Protein AF-A0A6I7WBB7-F1 (afdb_monomer)

Mean predicted aligned error: 14.43 Å

Nearest PDB structures (foldseek):
  4xzv-assembly2_D  TM=2.531E-01  e=6.113E+00  Homo sapiens
  6h03-assembly1_B  TM=1.313E-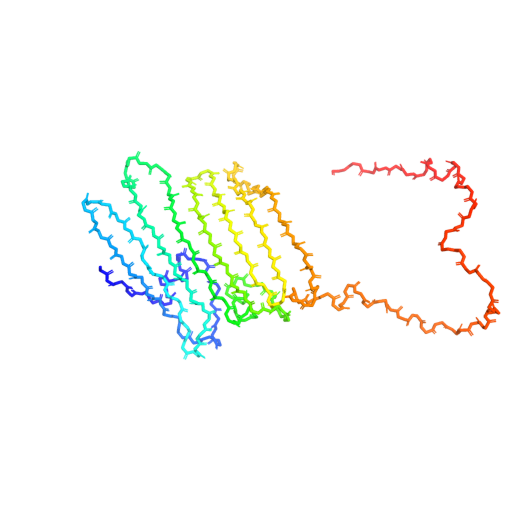01  e=7.986E+00  Homo sapiens

pLDDT: mean 74.35, std 17.33, range [38.25, 97.62]

Solvent-accessible surface area (backbone atoms only — not comparable to full-atom values): 11156 Å² total; per-residue (Å²): 90,80,45,79,39,50,44,71,56,48,29,70,75,67,70,42,53,89,52,82,88,40,47,64,40,39,35,38,37,36,37,47,74,59,97,80,22,48,18,51,54,30,41,40,42,38,34,67,74,64,68,42,36,50,33,39,29,50,30,65,35,55,43,75,90,79,36,73,56,42,50,32,36,39,40,39,37,29,71,36,32,42,66,48,22,49,39,71,80,36,92,28,58,62,30,34,40,38,39,34,40,33,40,41,34,33,39,96,48,35,39,35,40,44,36,42,36,36,27,65,85,21,47,37,43,36,43,38,38,39,33,56,55,92,94,38,82,45,78,49,72,50,80,47,54,96,49,80,52,65,71,28,67,16,73,53,68,67,82,65,53,69,76,76,69,87,61,82,83,74,87,73,77,97,69,89,83,71,96,66,78,89,69,78,79,64,70,75,68,66,76,73,70,72,80,79,87,130

Secondary structure (DSSP, 8-state):
-EEEEEHHHHHHHHTPPP-GGG-SEEEEEEEEEETTEEEEEEEEEEETTS-SEEEEEE--B--TTT-S-EEEEEEEEES-HHHHHHHTT---TTBPPEEEEEEEEEETTEEEEEEEEEETTEEEEEEEEEEEETTEEEEEEEEE-SS--GGGBS-HHHHT-------------SS---SS--SPPPGGGGGG------

Radius of gyration: 24.51 Å; Cα contacts (8 Å, |Δi|>4): 378; chains: 1; bounding box: 43×48×79 Å

Sequence (198 aa):
MKVLFDEKTLVKLFDLHSIPELGALKGSALLSNVDGNFGLKELKLESGNSELIDLKINGAIENIAKTNDISVNVDISIKNPTVFGRLFATDLSGVSPVFASGRVSGNKNKVTFNGNAVLGKTILNNDLAVFFINEKTNISGTINSPNLVLKDFGGISELFTTKSSKDPVLHAKPGKAVIFSDTQLPVQLLHTLKIRET

Foldseek 3Di:
DKDKDWQVRCCVVPVWDDDPVQAIKIWMWDWDADPNWIWTQFIDIATPVGDAKGKGKAATRPPVPPDQKGKIKIWIWGCDVCVVLNRVPHGQPQAATKIWTFMWMDGPFKIWTFTWMDQPPWIWGWTWMWGCDPNDTDIDTDIDTPDDDPSNRPDCVVVPPPVPPPDPPPDDDDDDDDPDDPDDDDPVVVVPDDDDDD

Structure (mmCIF, N/CA/C/O backbone):
data_AF-A0A6I7WBB7-F1
#
_entry.id   AF-A0A6I7WBB7-F1
#
loop_
_atom_site.group_PDB
_atom_site.id
_atom_site.type_symbol
_atom_site.label_atom_id
_atom_site.label_alt_id
_atom_site.label_comp_id
_atom_site.label_asym_id
_atom_site.label_entity_id
_atom_site.label_seq_id
_atom_site.pdbx_PDB_ins_code
_atom_site.Cartn_x
_atom_site.Cartn_y
_atom_site.Cartn_z
_atom_site.occupancy
_atom_site.B_iso_or_equiv
_atom_site.auth_seq_id
_atom_site.auth_comp_id
_atom_site.auth_asym_id
_atom_site.auth_atom_id
_atom_site.pdbx_PDB_model_num
ATOM 1 N N . MET A 1 1 ? 1.309 -7.174 22.718 1.00 84.06 1 MET A N 1
ATOM 2 C CA . MET A 1 1 ? 0.546 -8.396 22.385 1.00 84.06 1 MET A CA 1
ATOM 3 C C . MET A 1 1 ? 0.810 -8.753 20.931 1.00 84.06 1 MET A C 1
ATOM 5 O O . MET A 1 1 ? 0.646 -7.880 20.090 1.00 84.06 1 MET A O 1
ATOM 9 N N . LYS A 1 2 ? 1.249 -9.981 20.630 1.00 85.94 2 LYS A N 1
ATOM 10 C CA . LYS A 1 2 ? 1.381 -10.455 19.243 1.00 85.94 2 LYS A CA 1
ATOM 11 C C . LYS A 1 2 ? 0.104 -11.195 18.853 1.00 85.94 2 LYS A C 1
ATOM 13 O O . LYS A 1 2 ? -0.323 -12.077 19.589 1.00 85.94 2 LYS A O 1
ATOM 18 N N . VAL A 1 3 ? -0.488 -10.823 17.726 1.00 84.88 3 VAL A N 1
ATOM 19 C CA . VAL A 1 3 ? -1.665 -11.469 17.134 1.00 84.88 3 VAL A CA 1
ATOM 20 C C . VAL A 1 3 ? -1.226 -12.139 15.840 1.00 84.88 3 VAL A C 1
ATOM 22 O O . VAL A 1 3 ? -0.446 -11.561 15.085 1.00 84.88 3 VAL A O 1
ATOM 25 N N . LEU A 1 4 ? -1.688 -13.362 15.604 1.00 86.31 4 LEU A N 1
ATOM 26 C CA . LEU A 1 4 ? -1.442 -14.100 14.369 1.00 86.31 4 LEU A CA 1
ATOM 27 C C . LEU A 1 4 ? -2.746 -14.173 13.578 1.00 86.31 4 LEU A C 1
ATOM 29 O O . LEU A 1 4 ? -3.804 -14.397 14.164 1.00 86.31 4 LEU A O 1
ATOM 33 N N . PHE A 1 5 ? -2.655 -13.993 12.266 1.00 83.56 5 PHE A N 1
ATOM 34 C CA . PHE A 1 5 ? -3.786 -14.087 11.351 1.00 83.56 5 PHE A CA 1
ATOM 35 C C . PHE A 1 5 ? -3.559 -15.241 10.385 1.00 83.56 5 PHE A C 1
ATOM 37 O O . PHE A 1 5 ? -2.453 -15.417 9.865 1.00 83.56 5 PHE A O 1
ATOM 44 N N . ASP A 1 6 ? -4.612 -16.008 10.142 1.00 82.69 6 ASP A N 1
ATOM 45 C CA . ASP A 1 6 ? -4.647 -16.988 9.068 1.00 82.69 6 ASP A CA 1
ATOM 46 C C . ASP A 1 6 ? -5.162 -16.358 7.766 1.00 82.69 6 ASP A C 1
ATOM 48 O O . ASP A 1 6 ? -5.664 -15.230 7.736 1.00 82.69 6 ASP A O 1
ATOM 52 N N . GLU A 1 7 ? -5.040 -17.107 6.676 1.00 77.50 7 GLU A N 1
ATOM 53 C CA . GLU A 1 7 ? -5.493 -16.697 5.349 1.00 77.50 7 GLU A CA 1
ATOM 54 C C . GLU A 1 7 ? -6.964 -16.261 5.337 1.00 77.50 7 GLU A C 1
ATOM 56 O O . GLU A 1 7 ? -7.291 -15.222 4.769 1.00 77.50 7 GLU A O 1
ATOM 61 N N . LYS A 1 8 ? -7.853 -16.997 6.016 1.00 80.88 8 LYS A N 1
ATOM 62 C CA . LYS A 1 8 ? -9.291 -16.681 6.055 1.00 80.88 8 LYS A CA 1
ATOM 63 C C . LYS A 1 8 ? -9.558 -15.314 6.678 1.00 80.88 8 LYS A C 1
ATOM 65 O O . LYS A 1 8 ? -10.384 -14.553 6.175 1.00 80.88 8 LYS A O 1
ATOM 70 N N . THR A 1 9 ? -8.862 -15.001 7.767 1.00 80.69 9 THR A N 1
ATOM 71 C CA . THR A 1 9 ? -8.977 -13.709 8.448 1.00 80.69 9 THR A CA 1
ATOM 72 C C . THR A 1 9 ? -8.475 -12.578 7.558 1.00 80.69 9 THR A C 1
ATOM 74 O O . THR A 1 9 ? -9.124 -11.541 7.453 1.00 80.69 9 THR A O 1
ATOM 77 N N . LEU A 1 10 ? -7.351 -12.791 6.874 1.00 74.19 10 LEU A N 1
ATOM 78 C CA . LEU A 1 10 ? -6.752 -11.804 5.976 1.00 74.19 10 LEU A CA 1
ATOM 79 C C . LEU A 1 10 ? -7.621 -11.520 4.749 1.00 74.19 10 LEU A C 1
ATOM 81 O O . LEU A 1 10 ? -7.851 -10.355 4.435 1.00 74.19 10 LEU A O 1
ATOM 85 N N . VAL A 1 11 ? -8.157 -12.564 4.110 1.00 76.62 11 VAL A N 1
ATOM 86 C CA . VAL A 1 11 ? -9.093 -12.441 2.981 1.00 76.62 11 VAL A CA 1
ATOM 87 C C . VAL A 1 11 ? -10.296 -11.591 3.374 1.00 76.62 11 VAL A C 1
ATOM 89 O O . VAL A 1 11 ? -10.665 -10.680 2.647 1.00 76.62 11 VAL A O 1
ATOM 92 N N . LYS A 1 12 ? -10.864 -11.824 4.562 1.00 77.44 12 LYS A N 1
ATOM 93 C CA . LYS A 1 12 ? -12.021 -11.061 5.041 1.00 77.44 12 LYS A CA 1
ATOM 94 C C . LYS A 1 12 ? -11.691 -9.603 5.388 1.00 77.44 12 LYS A C 1
ATOM 96 O O . LYS A 1 12 ? -12.539 -8.739 5.199 1.00 77.44 12 LYS A O 1
ATOM 101 N N . LEU A 1 13 ? -10.512 -9.333 5.950 1.00 70.75 13 LEU A N 1
ATOM 102 C CA . LEU A 1 13 ? -10.129 -7.986 6.396 1.00 70.75 13 LEU A CA 1
ATOM 103 C C . LEU A 1 13 ? -9.709 -7.067 5.249 1.00 70.75 13 LEU A C 1
ATOM 105 O O . LEU A 1 13 ? -9.965 -5.868 5.317 1.00 70.75 13 LEU A O 1
ATOM 109 N N . PHE A 1 14 ? -9.045 -7.619 4.236 1.00 70.56 14 PHE A N 1
ATOM 110 C CA . PHE A 1 14 ? -8.437 -6.845 3.153 1.00 70.56 14 PHE A CA 1
ATOM 111 C C . PHE A 1 14 ? -9.076 -7.101 1.784 1.00 70.56 14 PHE A C 1
ATOM 113 O O . PHE A 1 14 ? -8.554 -6.603 0.792 1.00 70.56 14 PHE A O 1
ATOM 120 N N . ASP A 1 15 ? -10.169 -7.870 1.733 1.00 73.69 15 ASP A N 1
ATOM 121 C CA . ASP A 1 15 ? -10.855 -8.269 0.495 1.00 73.69 15 ASP A CA 1
ATOM 122 C C . ASP A 1 15 ? -9.882 -8.867 -0.541 1.00 73.69 15 ASP A C 1
ATOM 124 O O . ASP A 1 15 ? -9.826 -8.485 -1.710 1.00 73.69 15 ASP A O 1
ATOM 128 N N . LEU A 1 16 ? -9.016 -9.770 -0.065 1.00 71.31 16 LEU A N 1
ATOM 129 C CA . LEU A 1 16 ? -7.962 -10.360 -0.892 1.00 71.31 16 LEU A CA 1
ATOM 130 C C . LEU A 1 16 ? -8.541 -11.425 -1.816 1.00 71.31 16 LEU A C 1
ATOM 132 O O . LEU A 1 16 ? -9.330 -12.275 -1.397 1.00 71.31 16 LEU A O 1
ATOM 136 N N . HIS A 1 17 ? -8.045 -11.462 -3.048 1.00 70.25 17 HIS A N 1
ATOM 137 C CA . HIS A 1 17 ? -8.337 -12.564 -3.952 1.00 70.25 17 HIS A CA 1
ATOM 138 C C . HIS A 1 17 ? -7.577 -13.815 -3.501 1.00 70.25 17 HIS A C 1
ATOM 140 O O . HIS A 1 17 ? -6.404 -13.751 -3.129 1.00 70.25 17 HIS A O 1
ATOM 146 N N . SER A 1 18 ? -8.243 -14.972 -3.537 1.00 66.25 18 SER A N 1
ATOM 147 C CA . SER A 1 18 ? -7.592 -16.245 -3.224 1.00 66.25 18 SER A CA 1
ATOM 148 C C . SER A 1 18 ? -6.630 -16.614 -4.353 1.00 66.25 18 SER A C 1
ATOM 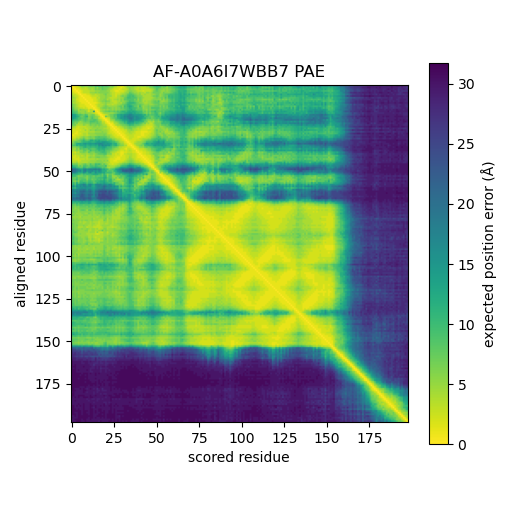150 O O . SER A 1 18 ? -7.028 -16.690 -5.517 1.00 66.25 18 SER A O 1
ATOM 152 N N . ILE A 1 19 ? -5.356 -16.823 -4.016 1.00 65.56 19 ILE A N 1
ATOM 153 C CA . ILE A 1 19 ? -4.306 -17.147 -4.987 1.00 65.56 19 ILE A CA 1
ATOM 154 C C . ILE A 1 19 ? -3.643 -18.455 -4.560 1.00 65.56 19 ILE A C 1
ATOM 156 O O . ILE A 1 19 ? -2.718 -18.435 -3.745 1.00 65.56 19 ILE A O 1
ATOM 160 N N . PRO A 1 20 ? -4.073 -19.594 -5.130 1.00 63.91 20 PRO A N 1
ATOM 161 C CA . PRO A 1 20 ? -3.579 -20.915 -4.741 1.00 63.91 20 PRO A CA 1
ATOM 162 C C . PRO A 1 20 ? -2.050 -21.051 -4.821 1.00 63.91 20 PRO A C 1
ATOM 164 O O . PRO A 1 20 ? -1.431 -21.732 -4.008 1.00 63.91 20 PRO A O 1
ATOM 167 N N . GLU A 1 21 ? -1.426 -20.362 -5.776 1.00 63.22 21 GLU A N 1
ATOM 168 C CA . GLU A 1 21 ? 0.018 -20.412 -6.036 1.00 63.22 21 GLU A CA 1
ATOM 169 C C . GLU A 1 21 ? 0.879 -19.706 -4.978 1.00 63.22 21 GLU A C 1
ATOM 171 O O . GLU A 1 21 ? 2.090 -19.923 -4.935 1.00 63.22 21 GLU A O 1
ATOM 176 N N . LEU A 1 22 ? 0.289 -18.880 -4.107 1.00 64.62 22 LEU A N 1
ATOM 177 C CA . LEU A 1 22 ? 1.014 -18.252 -2.995 1.00 64.62 22 LEU A CA 1
ATOM 178 C C . LEU A 1 22 ? 1.072 -19.159 -1.765 1.00 64.62 22 LEU A C 1
ATOM 180 O O . LEU A 1 22 ? 1.746 -18.831 -0.791 1.00 64.62 22 LEU A O 1
ATOM 184 N N . GLY A 1 23 ? 0.408 -20.313 -1.784 1.00 68.00 23 GLY A N 1
ATOM 185 C CA . GLY A 1 23 ? 0.251 -21.124 -0.584 1.00 68.00 23 GLY A CA 1
ATOM 186 C C . GLY A 1 23 ? -0.445 -20.348 0.543 1.00 68.00 23 GLY A C 1
ATOM 187 O O . GLY A 1 23 ? -0.942 -19.239 0.355 1.00 68.00 23 GLY A O 1
ATOM 188 N N . ALA A 1 24 ? -0.473 -20.932 1.741 1.00 75.31 24 ALA A N 1
ATOM 189 C CA . ALA A 1 24 ? -1.187 -20.333 2.865 1.00 75.31 24 ALA A CA 1
ATOM 190 C C . ALA A 1 24 ? -0.607 -18.957 3.234 1.00 75.31 24 ALA A C 1
ATOM 192 O O . ALA A 1 24 ? 0.583 -18.842 3.550 1.00 75.31 24 ALA A O 1
ATOM 193 N N . LEU A 1 25 ? -1.460 -17.931 3.238 1.00 76.00 25 LEU A N 1
ATOM 194 C CA . LEU A 1 25 ? -1.108 -16.612 3.756 1.00 76.00 25 LEU A CA 1
ATOM 195 C C . LEU A 1 25 ? -1.087 -16.640 5.286 1.00 76.00 25 LEU A C 1
ATOM 197 O O . LEU A 1 25 ? -1.976 -17.195 5.937 1.00 76.00 25 LEU A O 1
ATOM 201 N N . LYS A 1 26 ? -0.067 -16.015 5.865 1.00 78.12 26 LYS A N 1
ATOM 202 C CA . LYS A 1 26 ? 0.088 -15.837 7.305 1.00 78.12 26 LYS A CA 1
ATOM 203 C C . LYS A 1 26 ? 0.341 -14.376 7.598 1.00 78.12 26 LYS A C 1
ATOM 205 O O . LYS A 1 26 ? 1.190 -13.744 6.980 1.00 78.12 26 LYS A O 1
ATOM 210 N N . GLY A 1 27 ? -0.386 -13.852 8.569 1.00 79.06 27 GLY A N 1
ATOM 211 C CA . GLY A 1 27 ? -0.203 -12.498 9.056 1.00 79.06 27 GLY A CA 1
ATOM 212 C C . GLY A 1 27 ? 0.295 -12.500 10.490 1.00 79.06 27 GLY A C 1
ATOM 213 O O . GLY A 1 27 ? -0.026 -13.397 11.274 1.00 79.06 27 GLY A O 1
ATOM 214 N N . SER A 1 28 ? 1.020 -11.461 10.881 1.00 80.19 28 SER A N 1
ATOM 215 C CA . SER A 1 28 ? 1.187 -11.160 12.298 1.00 80.19 28 SER A CA 1
ATOM 216 C C . SER A 1 28 ? 1.120 -9.669 12.560 1.00 80.19 28 SER A C 1
ATOM 218 O O . SER A 1 28 ? 1.688 -8.890 11.804 1.00 80.19 28 SER A O 1
ATOM 220 N N . ALA A 1 29 ? 0.440 -9.285 13.636 1.00 80.50 29 ALA A N 1
ATOM 221 C CA . ALA A 1 29 ? 0.446 -7.925 14.148 1.00 80.50 29 ALA A CA 1
ATOM 222 C C . ALA A 1 29 ? 1.104 -7.875 15.523 1.00 80.50 29 ALA A C 1
ATOM 224 O O . ALA A 1 29 ? 0.795 -8.681 16.405 1.00 80.50 29 ALA A O 1
ATOM 225 N N . LEU A 1 30 ? 1.973 -6.892 15.734 1.00 80.44 30 LEU A N 1
ATOM 226 C CA . LEU A 1 30 ? 2.448 -6.534 17.063 1.00 80.44 30 LEU A CA 1
ATOM 227 C C . LEU A 1 30 ? 1.675 -5.313 17.551 1.00 80.44 30 LEU A C 1
ATOM 229 O O . LEU A 1 30 ? 1.811 -4.226 17.002 1.00 80.44 30 LEU A O 1
ATOM 233 N N . LEU A 1 31 ? 0.881 -5.492 18.602 1.00 78.00 31 LEU A N 1
ATOM 234 C CA . LEU A 1 31 ? 0.092 -4.434 19.223 1.00 78.00 31 LEU A CA 1
ATOM 235 C C . LEU A 1 31 ? 0.739 -3.971 20.533 1.00 78.00 31 LEU A C 1
ATOM 237 O O . LEU A 1 31 ? 1.213 -4.794 21.329 1.00 78.00 31 LEU A O 1
ATOM 241 N N . SER A 1 32 ? 0.708 -2.670 20.798 1.00 75.75 32 SER A N 1
ATOM 242 C CA . SER A 1 32 ? 0.994 -2.079 22.107 1.00 75.75 32 SER A CA 1
ATOM 243 C C . SER A 1 32 ? -0.263 -1.508 22.741 1.00 75.75 32 SER A C 1
ATOM 245 O O . SER A 1 32 ? -1.162 -1.062 22.042 1.00 75.75 32 SER A O 1
ATOM 247 N N . ASN A 1 33 ? -0.300 -1.508 24.069 1.00 72.12 33 ASN A N 1
ATOM 248 C CA . ASN A 1 33 ? -1.253 -0.739 24.852 1.00 72.12 33 ASN A CA 1
ATOM 249 C C . ASN A 1 33 ? -0.434 0.050 25.879 1.00 72.12 33 ASN A C 1
ATOM 251 O O . ASN A 1 33 ? 0.252 -0.569 26.692 1.00 72.12 33 ASN A O 1
ATOM 255 N N . VAL A 1 34 ? -0.436 1.378 25.772 1.00 67.44 34 VAL A N 1
ATOM 256 C CA . VAL A 1 34 ? 0.217 2.283 26.727 1.00 67.44 34 VAL A CA 1
ATOM 257 C C . VAL A 1 34 ? -0.848 3.254 27.218 1.00 67.44 34 VAL A C 1
ATOM 259 O O . VAL A 1 34 ? -1.433 3.978 26.415 1.00 67.44 34 VAL A O 1
ATOM 262 N N . ASP A 1 35 ? -1.143 3.218 28.516 1.00 67.25 35 ASP A N 1
ATOM 263 C CA . ASP A 1 35 ? -2.126 4.089 29.178 1.00 67.25 35 ASP A CA 1
ATOM 264 C C . ASP A 1 35 ? -3.530 4.078 28.537 1.00 67.25 35 ASP A C 1
ATOM 266 O O . ASP A 1 35 ? -4.231 5.086 28.501 1.00 67.25 35 ASP A O 1
ATOM 270 N N . GLY A 1 36 ? -3.952 2.923 28.005 1.00 64.25 36 GLY A N 1
ATOM 271 C CA . GLY A 1 36 ? -5.245 2.761 27.329 1.00 64.25 36 GLY A CA 1
ATOM 272 C C . GLY A 1 36 ? -5.241 3.143 25.845 1.00 64.25 36 GLY A C 1
ATOM 273 O O . GLY A 1 36 ? -6.274 3.021 25.188 1.00 64.25 36 GLY A O 1
ATOM 274 N N . ASN A 1 37 ? -4.095 3.558 25.295 1.00 59.28 37 ASN A N 1
ATOM 275 C CA . ASN A 1 37 ? -3.923 3.831 23.871 1.00 59.28 37 ASN A CA 1
ATOM 276 C C . ASN A 1 37 ? -3.383 2.592 23.156 1.00 59.28 37 ASN A C 1
ATOM 278 O O . ASN A 1 37 ? -2.287 2.105 23.454 1.00 59.28 37 ASN A O 1
ATOM 282 N N . PHE A 1 38 ? -4.152 2.087 22.192 1.00 65.50 38 PHE A N 1
ATOM 283 C CA . PHE A 1 38 ? -3.742 0.959 21.366 1.00 65.50 38 PHE A CA 1
ATOM 284 C C . PHE A 1 38 ? -2.835 1.452 20.234 1.00 65.50 38 PHE A C 1
ATOM 286 O O . PHE A 1 38 ? -3.144 2.408 19.539 1.00 65.50 38 PHE A O 1
ATOM 293 N N . GLY A 1 39 ? -1.700 0.799 20.028 1.00 66.19 39 GLY A N 1
ATOM 294 C CA . GLY A 1 39 ? -0.802 1.064 18.906 1.00 66.19 39 GLY A CA 1
ATOM 295 C C . GLY A 1 39 ? -0.598 -0.199 18.088 1.00 66.19 39 GLY A C 1
ATOM 296 O O . GLY A 1 39 ? -0.484 -1.286 18.654 1.00 66.19 39 GLY A O 1
ATOM 297 N N . LEU A 1 40 ? -0.525 -0.060 16.768 1.00 72.25 40 LEU A N 1
ATOM 298 C CA . LEU A 1 40 ? 0.036 -1.083 15.891 1.00 72.25 40 LEU A CA 1
ATOM 299 C C . LEU A 1 40 ? 1.520 -0.745 15.708 1.00 72.25 40 LEU A C 1
ATOM 301 O O . LEU A 1 40 ? 1.840 0.398 15.387 1.00 72.25 40 LEU A O 1
ATOM 305 N N . LYS A 1 41 ? 2.398 -1.711 15.999 1.00 71.81 41 LYS A N 1
ATOM 306 C CA . LYS A 1 41 ? 3.867 -1.605 15.908 1.00 71.81 41 LYS A CA 1
ATOM 307 C C . LYS A 1 41 ? 4.451 -2.321 14.690 1.00 71.81 41 LYS A C 1
ATOM 309 O O . LYS A 1 41 ? 5.516 -1.965 14.205 1.00 71.81 41 LYS A O 1
ATOM 314 N N . GLU A 1 42 ? 3.791 -3.373 14.225 1.00 74.19 42 GLU A N 1
ATOM 315 C CA . GLU A 1 42 ? 4.237 -4.142 13.064 1.00 74.19 42 GLU A CA 1
ATOM 316 C C . GLU A 1 42 ? 3.049 -4.901 12.483 1.00 74.19 42 GLU A C 1
ATOM 318 O O . GLU A 1 42 ? 2.234 -5.405 13.259 1.00 74.19 42 GLU A O 1
ATOM 323 N N . LEU A 1 43 ? 2.959 -4.996 11.155 1.00 75.12 43 LEU A N 1
ATOM 324 C CA . LEU A 1 43 ? 2.023 -5.861 10.443 1.00 75.12 43 LEU A CA 1
ATOM 325 C C . LEU A 1 43 ? 2.769 -6.619 9.340 1.00 75.12 43 LEU A C 1
ATOM 327 O O . LEU A 1 43 ? 3.004 -6.108 8.253 1.00 75.12 43 LEU A O 1
ATOM 331 N N . LYS A 1 44 ? 3.123 -7.871 9.591 1.00 73.25 44 LYS A N 1
ATOM 332 C CA . LYS A 1 44 ? 3.801 -8.704 8.596 1.00 73.25 44 LYS A CA 1
ATOM 333 C C . LYS A 1 44 ? 2.794 -9.555 7.831 1.00 73.25 44 LYS A C 1
ATOM 335 O O . LYS A 1 44 ? 1.931 -10.152 8.476 1.00 73.25 44 LYS A O 1
ATOM 340 N N . LEU A 1 45 ? 2.932 -9.650 6.505 1.00 73.75 45 LEU A N 1
ATOM 341 C CA . LEU A 1 45 ? 2.186 -10.592 5.668 1.00 73.75 45 LEU A CA 1
ATOM 342 C C . LEU A 1 45 ? 3.158 -11.486 4.890 1.00 73.75 45 LEU A C 1
ATOM 344 O O . LEU A 1 45 ? 3.936 -11.030 4.055 1.00 73.75 45 LEU A O 1
ATOM 348 N N . GLU A 1 46 ? 3.076 -12.783 5.141 1.00 72.50 46 GLU A N 1
ATOM 349 C CA . GLU A 1 46 ? 3.926 -13.798 4.537 1.00 72.50 46 GLU A CA 1
ATOM 350 C C . GLU A 1 46 ? 3.075 -14.793 3.750 1.00 72.50 46 GLU A C 1
ATOM 352 O O . GLU A 1 46 ? 1.960 -15.135 4.138 1.00 72.50 46 GLU A O 1
ATOM 357 N N . SER A 1 47 ? 3.622 -15.289 2.648 1.00 71.38 47 SER A N 1
ATOM 358 C CA . SER A 1 47 ? 3.077 -16.428 1.910 1.00 71.38 47 SER A CA 1
ATOM 359 C C . SER A 1 47 ? 3.884 -17.679 2.238 1.00 71.38 47 SER A C 1
ATOM 361 O O . SER A 1 47 ? 5.077 -17.593 2.541 1.00 71.38 47 SER A O 1
ATOM 363 N N . GLY A 1 48 ? 3.249 -18.849 2.131 1.00 60.25 48 GLY A N 1
ATOM 364 C CA . GLY A 1 48 ? 3.910 -20.149 2.272 1.00 60.25 48 GLY A CA 1
ATOM 365 C C . GLY A 1 48 ? 5.073 -20.376 1.294 1.00 60.25 48 GLY A C 1
ATOM 366 O O . GLY A 1 48 ? 5.939 -21.194 1.585 1.00 60.25 48 GLY A O 1
ATOM 367 N N . ASN A 1 49 ? 5.130 -19.606 0.202 1.00 65.12 49 ASN A N 1
ATOM 368 C CA . ASN A 1 49 ? 6.191 -19.630 -0.810 1.00 65.12 49 ASN A CA 1
ATOM 369 C C . ASN A 1 49 ? 7.203 -18.465 -0.679 1.00 65.12 49 ASN A C 1
ATOM 371 O O . ASN A 1 49 ? 8.062 -18.309 -1.539 1.00 65.12 49 ASN A O 1
ATOM 375 N N . SER A 1 50 ? 7.143 -17.744 0.450 1.00 56.28 50 SER A N 1
ATOM 376 C CA . SER A 1 50 ? 8.047 -16.698 0.955 1.00 56.28 50 SER A CA 1
ATOM 377 C C . SER A 1 50 ? 7.950 -15.279 0.346 1.00 56.28 50 SER A C 1
ATOM 379 O O . SER A 1 50 ? 7.878 -15.061 -0.858 1.00 56.28 50 SER A O 1
ATOM 381 N N . GLU A 1 51 ? 7.953 -14.305 1.270 1.00 61.84 51 GLU A N 1
ATOM 382 C CA . GLU A 1 51 ? 8.354 -12.889 1.134 1.00 61.84 51 GLU A CA 1
ATOM 383 C C . GLU A 1 51 ? 7.560 -11.945 0.212 1.00 61.84 51 GLU A C 1
ATOM 385 O O . GLU A 1 51 ? 8.108 -11.322 -0.698 1.00 61.84 51 GLU A O 1
ATOM 390 N N . LEU A 1 52 ? 6.272 -11.740 0.510 1.00 67.06 52 LEU A N 1
ATOM 391 C CA . LEU A 1 52 ? 5.432 -10.829 -0.279 1.00 67.06 52 LEU A CA 1
ATOM 392 C C . LEU A 1 52 ? 5.536 -9.370 0.166 1.00 67.06 52 LEU A C 1
ATOM 394 O O . LEU A 1 52 ? 5.750 -8.487 -0.667 1.00 67.06 52 LEU A O 1
ATOM 398 N N . ILE A 1 53 ? 5.333 -9.111 1.464 1.00 70.38 53 ILE A N 1
ATOM 399 C CA . ILE A 1 53 ? 5.174 -7.753 1.989 1.00 70.38 53 ILE A CA 1
ATOM 400 C C . ILE A 1 53 ? 5.680 -7.676 3.429 1.00 70.38 53 ILE A C 1
ATOM 402 O O . ILE A 1 53 ? 5.149 -8.325 4.333 1.00 70.38 53 ILE A O 1
ATOM 406 N N . ASP A 1 54 ? 6.640 -6.788 3.658 1.00 66.81 54 ASP A N 1
ATOM 407 C CA . ASP A 1 54 ? 6.991 -6.341 5.000 1.00 66.81 54 ASP A CA 1
ATOM 408 C C . ASP A 1 54 ? 6.372 -4.953 5.215 1.00 66.81 54 ASP A C 1
ATOM 410 O O . ASP A 1 54 ? 6.776 -3.979 4.579 1.00 66.81 54 ASP A O 1
ATOM 414 N N . LEU A 1 55 ? 5.370 -4.861 6.094 1.00 66.38 55 LEU A N 1
ATOM 415 C CA . LEU A 1 55 ? 4.713 -3.607 6.461 1.00 66.38 55 LEU A CA 1
ATOM 416 C C . LEU A 1 55 ? 4.975 -3.311 7.944 1.00 66.38 55 LEU A C 1
ATOM 418 O O . LEU A 1 55 ? 4.43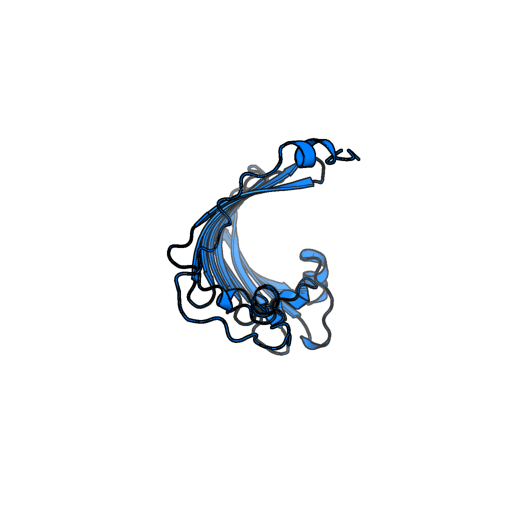9 -3.928 8.863 1.00 66.38 55 LEU A O 1
ATOM 422 N N . LYS A 1 56 ? 5.831 -2.332 8.207 1.00 64.31 56 LYS A N 1
ATOM 423 C CA . LYS A 1 56 ? 6.039 -1.814 9.557 1.00 64.31 56 LYS A CA 1
ATOM 424 C C . LYS A 1 56 ? 5.161 -0.592 9.736 1.00 64.31 56 LYS A C 1
ATOM 426 O O . LYS A 1 56 ? 5.199 0.343 8.949 1.00 64.31 56 LYS A 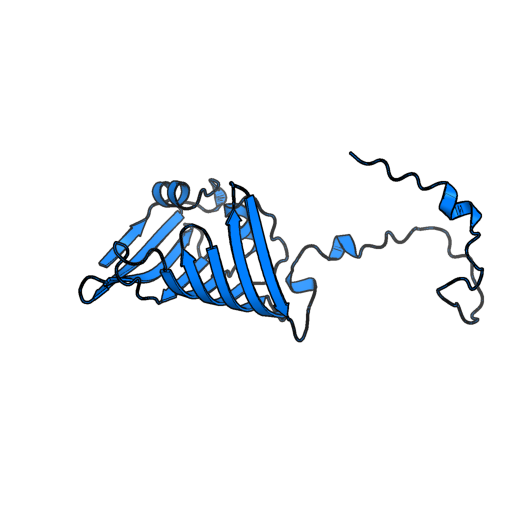O 1
ATOM 431 N N . ILE A 1 57 ? 4.339 -0.612 10.773 1.00 65.44 57 ILE A N 1
ATOM 432 C CA . ILE A 1 57 ? 3.475 0.509 11.128 1.00 65.44 57 ILE A CA 1
ATOM 433 C C . ILE A 1 57 ? 3.880 0.892 12.529 1.00 65.44 57 ILE A C 1
ATOM 435 O O . ILE A 1 57 ? 3.741 0.082 13.428 1.00 65.44 57 ILE A O 1
ATOM 439 N N . ASN A 1 58 ? 4.384 2.100 12.712 1.00 62.34 58 ASN A N 1
ATOM 440 C CA . ASN A 1 58 ? 4.739 2.636 14.012 1.00 62.34 58 ASN A CA 1
ATOM 441 C C . ASN A 1 58 ? 3.804 3.801 14.316 1.00 62.34 58 ASN A C 1
ATOM 443 O O . ASN A 1 58 ? 3.944 4.891 13.759 1.00 62.34 58 ASN A O 1
ATOM 447 N N . GLY A 1 59 ? 2.848 3.599 15.216 1.00 58.94 59 GLY A N 1
ATOM 448 C CA . GLY A 1 59 ? 1.965 4.685 15.619 1.00 58.94 59 GLY A CA 1
ATOM 449 C C . GLY A 1 59 ? 1.216 4.414 16.911 1.00 58.94 59 GLY A C 1
ATOM 450 O O . GLY A 1 59 ? 0.941 3.269 17.271 1.00 58.94 59 GLY A O 1
ATOM 451 N N . ALA A 1 60 ? 0.891 5.498 17.607 1.00 55.06 60 ALA A N 1
ATOM 452 C CA . ALA A 1 60 ? -0.064 5.488 18.699 1.00 55.06 60 ALA A CA 1
ATOM 453 C C . ALA A 1 60 ? -1.434 5.841 18.114 1.00 55.06 60 ALA A C 1
ATOM 455 O O . ALA A 1 60 ? -1.593 6.906 17.519 1.00 55.06 60 ALA A O 1
ATOM 456 N N . ILE A 1 61 ? -2.409 4.943 18.252 1.00 60.53 61 ILE A N 1
ATOM 457 C CA . ILE A 1 61 ? -3.807 5.290 18.017 1.00 60.53 61 ILE A CA 1
ATOM 458 C C . ILE A 1 61 ? -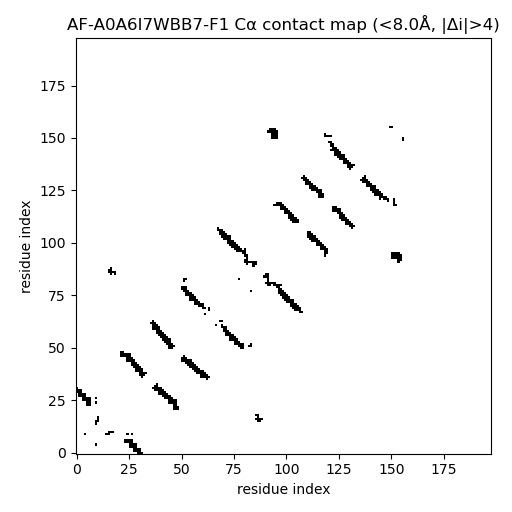4.333 5.748 19.370 1.00 60.53 61 ILE A C 1
ATOM 460 O O . ILE A 1 61 ? -4.670 4.944 20.243 1.00 60.53 61 ILE A O 1
ATOM 464 N N . GLU A 1 62 ? -4.306 7.058 19.582 1.00 51.34 62 GLU A N 1
ATOM 465 C CA . GLU A 1 62 ? -4.865 7.625 20.796 1.00 51.34 62 GLU A CA 1
ATOM 466 C C . GLU A 1 62 ? -6.379 7.450 20.760 1.00 51.34 62 GLU A C 1
ATOM 468 O O . GLU A 1 62 ? -7.027 7.779 19.774 1.00 51.34 62 GLU A O 1
ATOM 473 N N . ASN A 1 63 ? -6.928 6.876 21.830 1.00 52.31 63 ASN A N 1
ATOM 474 C CA . ASN A 1 63 ? -8.345 6.962 22.164 1.00 52.31 63 ASN A CA 1
ATOM 475 C C . ASN A 1 63 ? -9.321 6.764 20.976 1.00 52.31 63 ASN A C 1
ATOM 477 O O . ASN A 1 63 ? -10.112 7.653 20.672 1.00 52.31 63 ASN A O 1
ATOM 481 N N . ILE A 1 64 ? -9.325 5.575 20.350 1.00 54.31 64 ILE A N 1
ATOM 482 C CA . ILE A 1 64 ? -10.239 5.187 19.240 1.00 54.31 64 ILE A CA 1
ATOM 483 C C . ILE A 1 64 ? -11.714 5.553 19.529 1.00 54.31 64 ILE A C 1
ATOM 485 O O . ILE A 1 64 ? -12.489 5.814 18.616 1.00 54.31 64 ILE A O 1
ATOM 489 N N . ALA A 1 65 ? -12.110 5.593 20.807 1.00 50.56 65 ALA A N 1
ATOM 490 C CA . ALA A 1 65 ? -13.454 5.965 21.247 1.00 50.56 65 ALA A CA 1
ATOM 491 C C . ALA A 1 65 ? -13.718 7.487 21.354 1.00 50.56 65 ALA A C 1
ATOM 493 O O . ALA A 1 65 ? -14.877 7.883 21.448 1.00 50.56 65 ALA A O 1
ATOM 494 N N . LYS A 1 66 ? -12.684 8.342 21.383 1.00 51.81 66 LYS A N 1
ATOM 495 C CA . LYS A 1 66 ? -12.800 9.810 21.529 1.00 51.81 66 LYS A CA 1
ATOM 496 C C . LYS A 1 66 ? -12.338 10.589 20.302 1.00 51.81 66 LYS A C 1
ATOM 498 O O . LYS A 1 66 ? -12.849 11.680 20.066 1.00 51.81 66 LYS A O 1
ATOM 503 N N . THR A 1 67 ? -11.396 10.057 19.531 1.00 55.16 67 THR A N 1
ATOM 504 C CA . THR A 1 67 ? -10.906 10.678 18.300 1.00 55.16 67 THR A CA 1
ATOM 505 C C . THR A 1 67 ? -11.203 9.749 17.133 1.00 55.16 67 THR A C 1
ATOM 507 O O . THR A 1 67 ? -10.690 8.637 17.067 1.00 55.16 67 THR A O 1
ATOM 510 N N . ASN A 1 68 ? -12.020 10.213 16.184 1.00 64.69 68 ASN A N 1
ATOM 511 C CA . ASN A 1 68 ? -12.237 9.501 14.918 1.00 64.69 68 ASN A CA 1
ATOM 512 C C . ASN A 1 68 ? -11.009 9.570 13.993 1.00 64.69 68 ASN A C 1
ATOM 514 O O . ASN A 1 68 ? -11.060 9.029 12.891 1.00 64.69 68 ASN A O 1
ATOM 518 N N . ASP A 1 69 ? -9.945 10.248 14.424 1.00 73.50 69 ASP A N 1
ATOM 519 C CA . ASP A 1 69 ? -8.730 10.474 13.663 1.00 73.50 69 ASP A CA 1
ATOM 520 C C . ASP A 1 69 ? -7.632 9.501 14.118 1.00 73.50 69 ASP A C 1
ATOM 522 O O . ASP A 1 69 ? -7.335 9.359 15.303 1.00 73.50 69 ASP A O 1
ATOM 526 N N . ILE A 1 70 ? -7.016 8.837 13.150 1.00 78.25 70 ILE A N 1
ATOM 527 C CA . ILE A 1 70 ? -5.876 7.936 13.288 1.00 78.25 70 ILE A CA 1
ATOM 528 C C . ILE A 1 70 ? -4.673 8.641 12.674 1.00 78.25 70 ILE A C 1
ATOM 530 O O . ILE A 1 70 ? -4.799 9.302 11.646 1.00 78.25 70 ILE A O 1
ATOM 534 N N . SER A 1 71 ? -3.496 8.489 13.276 1.00 82.25 71 SER A N 1
ATOM 535 C CA . SER A 1 71 ? -2.243 8.971 12.702 1.00 82.25 71 SER A CA 1
ATOM 536 C C . SER A 1 71 ? -1.111 7.999 13.009 1.00 82.25 71 SER A C 1
ATOM 538 O O . SER A 1 71 ? -0.771 7.782 14.168 1.00 82.25 71 SER A O 1
ATOM 540 N N . VAL A 1 72 ? -0.474 7.462 11.975 1.00 82.31 72 VAL A N 1
ATOM 541 C CA . VAL A 1 72 ? 0.576 6.446 12.086 1.00 82.31 72 VAL A CA 1
ATOM 542 C C . VAL A 1 72 ? 1.726 6.747 11.131 1.00 82.31 72 VAL A C 1
ATOM 544 O O . VAL A 1 72 ? 1.512 7.243 10.027 1.00 82.31 72 VAL A O 1
ATOM 547 N N . ASN A 1 73 ? 2.953 6.433 11.540 1.00 85.00 73 ASN A N 1
ATOM 548 C CA . ASN A 1 73 ? 4.069 6.346 10.606 1.00 85.00 73 ASN A CA 1
ATOM 549 C C . ASN A 1 73 ? 4.080 4.942 10.003 1.00 85.00 73 ASN A C 1
ATOM 551 O O . ASN A 1 73 ? 3.852 3.957 10.707 1.00 85.00 73 ASN A O 1
ATOM 555 N N . VAL A 1 74 ? 4.327 4.850 8.707 1.00 85.88 74 VAL A N 1
ATOM 556 C CA . VAL A 1 74 ? 4.359 3.590 7.970 1.00 85.88 74 VAL A CA 1
ATOM 557 C C . VAL A 1 74 ? 5.675 3.473 7.224 1.00 85.88 74 VAL A C 1
ATOM 559 O O . VAL A 1 74 ? 6.158 4.455 6.668 1.00 85.88 74 VAL A O 1
ATOM 562 N N . ASP A 1 75 ? 6.209 2.261 7.195 1.00 87.62 75 ASP A N 1
ATOM 563 C CA . ASP A 1 75 ? 7.304 1.818 6.348 1.00 87.62 75 ASP A CA 1
ATOM 564 C C . ASP A 1 75 ? 6.820 0.561 5.617 1.00 87.62 75 ASP A C 1
ATOM 566 O O . ASP A 1 75 ? 6.528 -0.471 6.225 1.00 87.62 75 ASP A O 1
ATOM 570 N N . ILE A 1 76 ? 6.692 0.656 4.301 1.00 87.75 76 ILE A N 1
ATOM 571 C CA . ILE A 1 76 ? 6.161 -0.383 3.423 1.00 87.75 76 ILE A CA 1
ATOM 572 C C . ILE A 1 76 ? 7.296 -0.869 2.532 1.00 87.75 76 ILE A C 1
ATOM 574 O O . ILE A 1 76 ? 7.964 -0.063 1.888 1.00 87.75 76 ILE A O 1
ATOM 578 N N . SER A 1 77 ? 7.495 -2.182 2.465 1.00 88.00 77 SER A N 1
ATOM 579 C CA . SER A 1 77 ? 8.457 -2.824 1.574 1.00 88.00 77 SER A CA 1
ATOM 580 C C . SER A 1 77 ? 7.776 -3.940 0.789 1.00 88.00 77 SER A C 1
ATOM 582 O O . SER A 1 77 ? 7.379 -4.963 1.351 1.00 88.00 77 SER A O 1
ATOM 584 N N . ILE A 1 78 ? 7.691 -3.758 -0.526 1.00 87.94 78 ILE A N 1
ATOM 585 C CA . ILE A 1 78 ? 7.169 -4.734 -1.481 1.00 87.94 78 ILE A CA 1
ATOM 586 C C . ILE A 1 78 ? 8.337 -5.203 -2.345 1.00 87.94 78 ILE A C 1
ATOM 588 O O . ILE A 1 78 ? 8.751 -4.530 -3.292 1.00 87.94 78 ILE A O 1
ATOM 592 N N . LYS A 1 79 ? 8.880 -6.377 -2.011 1.00 86.56 79 LYS A N 1
ATOM 593 C CA . LYS A 1 79 ? 10.038 -6.953 -2.714 1.00 86.56 79 LYS A CA 1
ATOM 594 C C . LYS A 1 79 ? 9.665 -7.513 -4.084 1.00 86.56 79 LYS A C 1
ATOM 596 O O . LYS A 1 79 ? 10.483 -7.475 -4.998 1.00 86.56 79 LYS A O 1
ATOM 601 N N . ASN A 1 80 ? 8.438 -8.019 -4.225 1.00 85.75 80 ASN A N 1
ATOM 602 C CA . ASN A 1 80 ? 7.933 -8.606 -5.461 1.00 85.75 80 ASN A CA 1
ATOM 603 C C . ASN A 1 80 ? 6.575 -7.988 -5.851 1.00 85.75 80 ASN A C 1
ATOM 605 O O . ASN A 1 80 ? 5.524 -8.525 -5.486 1.00 85.75 80 ASN A O 1
ATOM 609 N N . PRO A 1 81 ? 6.581 -6.858 -6.585 1.00 88.56 81 PRO A N 1
ATOM 610 C CA . PRO A 1 81 ? 5.361 -6.181 -7.017 1.00 88.56 81 PRO A CA 1
ATOM 611 C C . PRO A 1 81 ? 4.444 -7.058 -7.865 1.00 88.56 81 PRO A C 1
ATOM 613 O O . PRO A 1 81 ? 3.236 -7.012 -7.679 1.00 88.56 81 PRO A O 1
ATOM 616 N N . THR A 1 82 ? 4.991 -7.901 -8.745 1.00 87.00 82 THR A N 1
ATOM 617 C CA . THR A 1 82 ? 4.191 -8.797 -9.592 1.00 87.00 82 THR A CA 1
ATOM 618 C C . THR A 1 82 ? 3.340 -9.739 -8.752 1.00 87.00 82 THR A C 1
ATOM 620 O O . THR A 1 82 ? 2.148 -9.896 -9.003 1.00 87.00 82 THR A O 1
ATOM 623 N N . VAL A 1 83 ? 3.922 -10.331 -7.710 1.00 81.62 83 VAL A N 1
ATOM 624 C CA . VAL A 1 83 ? 3.166 -11.196 -6.805 1.00 81.62 83 VAL A CA 1
ATOM 625 C C . VAL A 1 83 ? 2.190 -10.397 -5.942 1.00 81.62 83 VAL A C 1
ATOM 627 O O . VAL A 1 83 ? 1.046 -10.816 -5.773 1.00 81.62 83 VAL A O 1
ATOM 630 N N . PHE A 1 84 ? 2.612 -9.237 -5.435 1.00 83.44 84 PHE A N 1
ATOM 631 C CA . PHE A 1 84 ? 1.741 -8.338 -4.681 1.00 83.44 84 PHE A CA 1
ATOM 632 C C . PHE A 1 84 ? 0.494 -7.938 -5.480 1.00 83.44 84 PHE A C 1
ATOM 634 O O . PHE A 1 84 ? -0.615 -8.017 -4.961 1.00 83.44 84 PHE A O 1
ATOM 641 N N . GLY A 1 85 ? 0.658 -7.576 -6.755 1.00 83.25 85 GLY A N 1
ATOM 642 C CA . GLY A 1 85 ? -0.436 -7.158 -7.629 1.00 83.25 85 GLY A CA 1
ATOM 643 C C . GLY A 1 85 ? -1.518 -8.226 -7.771 1.00 83.25 85 GLY A C 1
ATOM 644 O O . GLY A 1 85 ? -2.707 -7.909 -7.745 1.00 83.25 85 GLY A O 1
ATOM 645 N N . ARG A 1 86 ? -1.131 -9.507 -7.793 1.00 82.19 86 ARG A N 1
ATOM 646 C CA . ARG A 1 86 ? -2.086 -10.619 -7.867 1.00 82.19 86 ARG A CA 1
ATOM 647 C C . ARG A 1 86 ? -3.071 -10.630 -6.694 1.00 82.19 86 ARG A C 1
ATOM 649 O O . ARG A 1 86 ? -4.224 -10.985 -6.927 1.00 82.19 86 ARG A O 1
ATOM 656 N N . LEU A 1 87 ? -2.665 -10.214 -5.481 1.00 78.62 87 LEU A N 1
ATOM 657 C CA . LEU A 1 87 ? -3.542 -10.143 -4.285 1.00 78.62 87 LEU A CA 1
ATOM 658 C C . LEU A 1 87 ? -4.779 -9.269 -4.525 1.00 78.62 87 LEU A C 1
ATOM 660 O O . LEU A 1 87 ? -5.846 -9.520 -3.962 1.00 78.62 87 LEU A O 1
ATOM 664 N N . PHE A 1 88 ? -4.630 -8.286 -5.410 1.00 81.56 88 PHE A N 1
ATOM 665 C CA . PHE A 1 88 ? -5.638 -7.297 -5.772 1.00 81.56 88 PHE A CA 1
ATOM 666 C C . PHE A 1 88 ? -6.039 -7.399 -7.249 1.00 81.56 88 PHE A C 1
ATOM 668 O O . PHE A 1 88 ? -6.484 -6.412 -7.830 1.00 81.56 88 PHE A O 1
ATOM 675 N N . ALA A 1 89 ? -5.829 -8.564 -7.880 1.00 82.69 89 ALA A N 1
ATOM 676 C CA . ALA A 1 89 ? -6.130 -8.808 -9.294 1.00 82.69 89 ALA A CA 1
ATOM 677 C C . ALA A 1 89 ? -5.567 -7.731 -10.253 1.00 82.69 89 ALA A C 1
ATOM 679 O O . ALA A 1 89 ? -6.178 -7.389 -11.262 1.00 82.69 89 ALA A O 1
ATOM 680 N N . THR A 1 90 ? -4.394 -7.189 -9.926 1.00 84.56 90 THR A N 1
ATOM 681 C CA . THR A 1 90 ? -3.722 -6.113 -10.660 1.00 84.56 90 THR A CA 1
ATOM 682 C C . THR A 1 90 ? -2.422 -6.629 -11.269 1.00 84.56 90 THR A C 1
ATOM 684 O O . THR A 1 90 ? -1.600 -7.223 -10.568 1.00 84.56 90 THR A O 1
ATOM 687 N N . ASP A 1 91 ? -2.196 -6.386 -12.560 1.00 86.62 91 ASP A N 1
ATOM 688 C CA . ASP A 1 91 ? -0.922 -6.728 -13.193 1.00 86.62 91 ASP A CA 1
ATOM 689 C C . ASP A 1 91 ? 0.144 -5.669 -12.878 1.00 86.62 91 ASP A C 1
ATOM 691 O O . ASP A 1 91 ? 0.078 -4.533 -13.342 1.00 86.62 91 ASP A O 1
ATOM 695 N N . LEU A 1 92 ? 1.129 -6.057 -12.068 1.00 88.31 92 LEU A N 1
ATOM 696 C CA . LEU A 1 92 ? 2.313 -5.254 -11.745 1.00 88.31 92 LEU A CA 1
ATOM 697 C C . LEU A 1 92 ? 3.588 -5.896 -12.315 1.00 88.31 92 LEU A C 1
ATOM 699 O O . LEU A 1 92 ? 4.674 -5.815 -11.731 1.00 88.31 92 LEU A O 1
ATOM 703 N N . SER A 1 93 ? 3.463 -6.601 -13.437 1.00 88.75 93 SER A N 1
ATOM 704 C CA . SER A 1 93 ? 4.596 -7.182 -14.150 1.00 88.75 93 SER A CA 1
ATOM 705 C C . SER A 1 93 ? 5.559 -6.095 -14.627 1.00 88.75 93 SER A C 1
ATOM 707 O O . SER A 1 93 ? 5.181 -5.102 -15.248 1.00 88.75 93 SER A O 1
ATOM 709 N N . GLY A 1 94 ? 6.843 -6.282 -14.319 1.00 89.31 94 GLY A N 1
ATOM 710 C CA . GLY A 1 94 ? 7.897 -5.330 -14.675 1.00 89.31 94 GLY A CA 1
ATOM 711 C C . GLY A 1 94 ? 7.978 -4.083 -13.790 1.00 89.31 94 GLY A C 1
ATOM 712 O O . GLY A 1 94 ? 8.866 -3.265 -14.017 1.00 89.31 94 GLY A O 1
ATOM 713 N N . VAL A 1 95 ? 7.111 -3.932 -12.784 1.00 92.56 95 VAL A N 1
ATOM 714 C CA . VAL A 1 95 ? 7.262 -2.891 -11.758 1.00 92.56 95 VAL A CA 1
ATOM 715 C C . VAL A 1 95 ? 8.452 -3.248 -10.863 1.00 92.56 95 VAL A C 1
ATOM 717 O O . VAL A 1 95 ? 8.564 -4.375 -10.374 1.00 92.56 95 VAL A O 1
ATOM 720 N N . SER A 1 96 ? 9.349 -2.287 -10.648 1.00 94.50 96 SER A N 1
ATOM 721 C CA . SER A 1 96 ? 10.503 -2.435 -9.756 1.00 94.50 96 SER A CA 1
ATOM 722 C C . SER A 1 96 ? 10.061 -2.542 -8.286 1.00 94.50 96 SER A C 1
ATOM 724 O O . SER A 1 96 ? 9.030 -1.973 -7.926 1.00 94.50 96 SER A O 1
ATOM 726 N N . PRO A 1 97 ? 10.839 -3.208 -7.404 1.00 92.75 97 PRO A N 1
ATOM 727 C CA . PRO A 1 97 ? 10.554 -3.259 -5.970 1.00 92.75 97 PRO A CA 1
ATOM 728 C C . PRO A 1 97 ? 10.262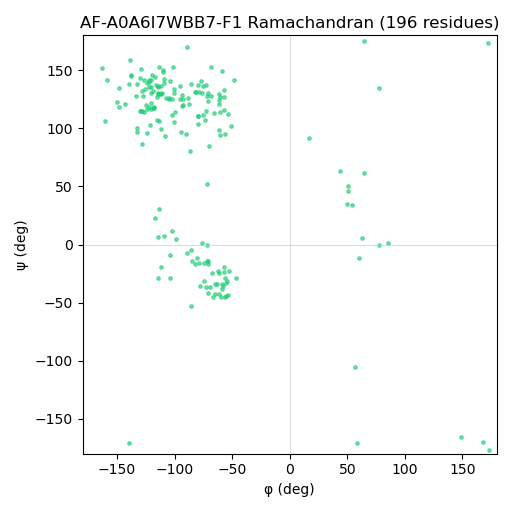 -1.878 -5.379 1.00 92.75 97 PRO A C 1
ATOM 730 O O . PRO A 1 97 ? 10.907 -0.890 -5.750 1.00 92.75 97 PRO A O 1
ATOM 733 N N . VAL A 1 98 ? 9.300 -1.836 -4.457 1.00 93.31 98 VAL A N 1
ATOM 734 C CA . VAL A 1 98 ? 8.760 -0.593 -3.899 1.00 93.31 98 VAL A CA 1
ATOM 735 C C . VAL A 1 98 ? 9.095 -0.499 -2.421 1.00 93.31 98 VAL A C 1
ATOM 737 O O . VAL A 1 98 ? 8.796 -1.408 -1.647 1.00 93.31 98 VAL A O 1
ATOM 740 N N . PHE A 1 99 ? 9.648 0.639 -2.026 1.00 94.06 99 PHE A N 1
ATOM 741 C CA . PHE A 1 99 ? 9.767 1.046 -0.633 1.00 94.06 99 PHE A CA 1
ATOM 742 C C . PHE A 1 99 ? 9.021 2.358 -0.455 1.00 94.06 99 PHE A C 1
ATOM 744 O O . PHE A 1 99 ? 9.236 3.282 -1.229 1.00 94.06 99 PHE A O 1
ATOM 751 N N . ALA A 1 100 ? 8.157 2.467 0.544 1.00 94.06 100 ALA A N 1
ATOM 752 C CA . ALA A 1 100 ? 7.482 3.718 0.864 1.00 94.06 100 ALA A CA 1
ATOM 753 C C . ALA A 1 100 ? 7.565 3.978 2.359 1.00 94.06 100 ALA A C 1
ATOM 755 O O . ALA A 1 100 ? 7.375 3.063 3.153 1.00 94.06 100 ALA A O 1
ATOM 756 N N . SER A 1 101 ? 7.826 5.217 2.746 1.00 94.88 101 SER A N 1
ATOM 757 C CA . SER A 1 101 ? 7.788 5.622 4.143 1.00 94.88 101 SER A CA 1
ATOM 758 C C . SER A 1 101 ? 7.123 6.974 4.291 1.00 94.88 101 SER A C 1
ATOM 760 O O . SER A 1 101 ? 7.234 7.845 3.426 1.00 94.88 101 SER A O 1
ATOM 762 N N . GLY A 1 102 ? 6.392 7.158 5.381 1.00 94.06 102 GLY A N 1
ATOM 763 C CA . GLY A 1 102 ? 5.685 8.406 5.607 1.00 94.06 102 GLY A CA 1
ATOM 764 C C . GLY A 1 102 ? 4.676 8.333 6.729 1.00 94.06 102 GLY A C 1
ATOM 765 O O . GLY A 1 102 ? 4.607 7.364 7.482 1.00 94.06 102 GLY A O 1
ATOM 766 N N . ARG A 1 103 ? 3.867 9.381 6.818 1.00 92.38 103 ARG A N 1
ATOM 767 C CA . ARG A 1 103 ? 2.776 9.489 7.771 1.00 92.38 103 ARG A CA 1
ATOM 768 C C . ARG A 1 103 ? 1.453 9.273 7.059 1.00 92.38 103 ARG A C 1
ATOM 770 O O . ARG A 1 103 ? 1.137 9.976 6.100 1.00 92.38 103 ARG A O 1
ATOM 777 N N . VAL A 1 104 ? 0.676 8.325 7.565 1.00 90.56 104 VAL A N 1
ATOM 778 C CA . VAL A 1 104 ? -0.727 8.138 7.208 1.00 90.56 104 VAL A CA 1
ATOM 779 C C . VAL A 1 104 ? -1.571 8.712 8.333 1.00 90.56 104 VAL A C 1
ATOM 781 O O . VAL A 1 104 ? -1.422 8.310 9.484 1.00 90.56 104 VAL A O 1
ATOM 784 N N . SER A 1 105 ? -2.473 9.627 8.003 1.00 88.44 105 SER A N 1
ATOM 785 C CA . SER A 1 105 ? -3.459 10.153 8.948 1.00 88.44 105 SER A CA 1
ATOM 786 C C . SER A 1 105 ? -4.847 10.064 8.341 1.00 88.44 105 SER A C 1
ATOM 788 O O . SER A 1 105 ? -4.981 10.146 7.127 1.00 88.44 105 SER A O 1
ATOM 790 N N . GLY A 1 106 ? -5.900 9.915 9.130 1.00 88.94 106 GLY A N 1
ATOM 791 C CA . GLY A 1 106 ? -7.238 9.897 8.559 1.00 88.94 106 GLY A CA 1
ATOM 792 C C . GLY A 1 106 ? -8.348 9.530 9.516 1.00 88.94 106 GLY A C 1
ATOM 793 O O . GLY A 1 106 ? -8.111 9.123 10.643 1.00 88.94 106 GLY A O 1
ATOM 794 N N . ASN A 1 107 ? -9.568 9.654 9.020 1.00 85.06 107 ASN A N 1
ATOM 795 C CA . ASN A 1 107 ? -10.806 9.266 9.671 1.00 85.06 107 ASN A CA 1
ATOM 796 C C . ASN A 1 107 ? -11.753 8.622 8.659 1.00 85.06 107 ASN A C 1
ATOM 798 O O . ASN A 1 107 ? -11.387 8.381 7.509 1.00 85.06 107 ASN A O 1
ATOM 802 N N . LYS A 1 108 ? -13.001 8.386 9.073 1.00 83.81 108 LYS A N 1
ATOM 803 C CA . LYS A 1 108 ? -14.041 7.772 8.233 1.00 83.81 108 LYS A CA 1
ATOM 804 C C . LYS A 1 108 ? -14.269 8.445 6.867 1.00 83.81 108 LYS A C 1
ATOM 806 O O . LYS A 1 108 ? -14.774 7.788 5.966 1.00 83.81 108 LYS A O 1
ATOM 811 N N . ASN A 1 109 ? -13.917 9.721 6.701 1.00 89.31 109 ASN A N 1
ATOM 812 C CA . ASN A 1 109 ? -14.200 10.482 5.482 1.00 89.31 109 ASN A CA 1
ATOM 813 C C . ASN A 1 109 ? -12.942 10.833 4.676 1.00 89.31 109 ASN A C 1
ATOM 815 O O . ASN A 1 109 ? -13.062 11.192 3.503 1.00 89.31 109 ASN A O 1
ATOM 819 N N . LYS A 1 110 ? -11.754 10.791 5.287 1.00 91.06 110 LYS A N 1
ATOM 820 C CA . LYS A 1 110 ? -10.512 11.255 4.661 1.00 91.06 110 LYS A CA 1
ATOM 821 C C . LYS A 1 110 ? -9.318 10.447 5.142 1.00 91.06 110 LYS A C 1
ATOM 823 O O . LYS A 1 110 ? -9.137 10.302 6.343 1.00 91.06 110 LYS A O 1
ATOM 828 N N . VAL A 1 111 ? -8.453 10.037 4.224 1.00 92.69 111 VAL A N 1
ATOM 829 C CA . VAL A 1 111 ? -7.120 9.494 4.517 1.00 92.69 111 VAL A CA 1
ATOM 830 C C . VAL A 1 111 ? -6.081 10.350 3.802 1.00 92.69 111 VAL A C 1
ATOM 832 O O . VAL A 1 111 ? -6.263 10.703 2.646 1.00 92.69 111 VAL A O 1
ATOM 835 N N . THR A 1 112 ? -4.997 10.707 4.477 1.00 94.62 112 THR A N 1
ATOM 836 C CA . THR A 1 112 ? -3.861 11.450 3.930 1.00 94.62 112 THR A CA 1
ATOM 837 C C . THR A 1 112 ? -2.588 10.639 4.059 1.00 94.62 112 THR A C 1
ATOM 839 O O . THR A 1 112 ? -2.366 10.032 5.105 1.00 94.62 112 THR A O 1
ATOM 842 N N . PHE A 1 113 ? -1.732 10.699 3.047 1.00 95.31 113 PHE A N 1
ATOM 843 C CA . PHE A 1 113 ? -0.384 10.152 3.066 1.00 95.31 113 PHE A CA 1
ATOM 844 C C . PHE A 1 113 ? 0.613 11.249 2.702 1.00 95.31 113 PHE A C 1
ATOM 846 O O . PHE A 1 113 ? 0.552 11.800 1.606 1.00 95.31 113 PHE A O 1
ATOM 853 N N . ASN A 1 114 ? 1.539 11.536 3.612 1.00 97.00 114 ASN A N 1
ATOM 854 C CA . ASN A 1 114 ? 2.673 12.414 3.356 1.00 97.00 114 ASN A CA 1
ATOM 855 C C . ASN A 1 114 ? 3.962 11.613 3.526 1.00 97.00 114 ASN A C 1
ATOM 857 O O . ASN A 1 114 ? 4.219 11.082 4.609 1.00 97.00 114 ASN A O 1
ATOM 861 N N . GLY A 1 115 ? 4.750 11.483 2.463 1.00 96.56 115 GLY A N 1
ATOM 862 C CA . GLY A 1 115 ? 5.912 10.610 2.511 1.00 96.56 115 GLY A CA 1
ATOM 863 C C . GLY A 1 115 ? 6.638 10.424 1.193 1.00 96.56 115 GLY A C 1
ATOM 864 O O . GLY A 1 115 ? 6.292 10.994 0.159 1.00 96.56 115 GLY A O 1
ATOM 865 N N . ASN A 1 116 ? 7.650 9.570 1.239 1.00 97.50 116 ASN A N 1
ATOM 866 C CA . ASN A 1 116 ? 8.500 9.252 0.107 1.00 97.50 116 ASN A CA 1
ATOM 867 C C . ASN A 1 116 ? 8.235 7.828 -0.366 1.00 97.50 116 ASN A C 1
ATOM 869 O O . ASN A 1 116 ? 7.933 6.943 0.434 1.00 97.50 116 ASN A O 1
ATOM 873 N N . ALA A 1 117 ? 8.391 7.600 -1.663 1.00 96.12 117 ALA A N 1
ATOM 874 C CA . ALA A 1 117 ? 8.434 6.266 -2.232 1.00 96.12 117 ALA A CA 1
ATOM 875 C C . ALA A 1 117 ? 9.647 6.126 -3.151 1.00 96.12 117 ALA A C 1
ATOM 877 O O . ALA A 1 117 ? 10.029 7.062 -3.851 1.00 96.12 117 ALA A O 1
ATOM 878 N N . VAL A 1 118 ? 10.250 4.947 -3.143 1.00 96.44 118 VAL A N 1
ATOM 879 C CA . VAL A 1 118 ? 11.351 4.548 -4.009 1.00 96.44 118 VAL A CA 1
ATOM 880 C C . VAL A 1 118 ? 10.886 3.340 -4.804 1.00 96.44 118 VAL A C 1
ATOM 882 O O . VAL A 1 118 ? 10.503 2.324 -4.227 1.00 96.44 118 VAL A O 1
ATOM 885 N N . LEU A 1 119 ? 10.914 3.470 -6.126 1.00 94.69 119 LEU A N 1
ATOM 886 C CA . LEU A 1 119 ? 10.587 2.415 -7.076 1.00 94.69 119 LEU A CA 1
ATOM 887 C C . LEU A 1 119 ? 11.817 2.214 -7.950 1.00 94.69 119 LEU A C 1
ATOM 889 O O . LEU A 1 119 ? 12.094 3.043 -8.813 1.00 94.69 119 LEU A O 1
ATOM 893 N N . GLY A 1 120 ? 12.597 1.161 -7.705 1.00 93.50 120 GLY A N 1
ATOM 894 C CA . GLY A 1 120 ? 13.869 0.959 -8.406 1.00 93.50 120 GLY A CA 1
ATOM 895 C C . GLY A 1 120 ? 14.829 2.146 -8.235 1.00 93.50 120 GLY A C 1
ATOM 896 O O . GLY A 1 120 ? 15.445 2.299 -7.183 1.00 93.50 120 GLY A O 1
ATOM 897 N N . LYS A 1 121 ? 14.985 2.970 -9.279 1.00 94.06 121 LYS A N 1
ATOM 898 C CA . LYS A 1 121 ? 15.808 4.195 -9.274 1.00 94.06 121 LYS A CA 1
ATOM 899 C C . LYS A 1 121 ? 14.983 5.483 -9.188 1.00 94.06 121 LYS A C 1
ATOM 901 O O . LYS A 1 121 ? 15.561 6.557 -9.031 1.00 94.06 121 LYS A O 1
ATOM 906 N N . THR A 1 122 ? 13.665 5.390 -9.310 1.00 96.19 122 THR A N 1
ATOM 907 C CA . THR A 1 122 ? 12.750 6.525 -9.222 1.00 96.19 122 THR A CA 1
ATOM 908 C C . THR A 1 122 ? 12.457 6.865 -7.765 1.00 96.19 122 THR A C 1
ATOM 910 O O . THR A 1 122 ? 12.092 5.993 -6.978 1.00 96.19 122 THR A O 1
ATOM 913 N N . ILE A 1 123 ? 12.570 8.149 -7.419 1.00 96.62 123 ILE A N 1
ATOM 914 C CA . ILE A 1 123 ? 12.196 8.685 -6.104 1.00 96.62 123 ILE A CA 1
ATOM 915 C C . ILE A 1 123 ? 10.960 9.565 -6.276 1.00 96.62 123 ILE A C 1
ATOM 917 O O . ILE A 1 123 ? 10.945 10.446 -7.137 1.00 96.62 123 ILE A O 1
ATOM 921 N N . LEU A 1 124 ? 9.944 9.338 -5.451 1.00 97.25 124 LEU A N 1
ATOM 922 C CA . LEU A 1 124 ? 8.689 10.080 -5.419 1.00 97.25 124 LEU A CA 1
ATOM 923 C C . LEU A 1 124 ? 8.518 10.747 -4.055 1.00 97.25 124 LEU A C 1
ATOM 925 O O . LEU A 1 124 ? 8.644 10.087 -3.027 1.00 97.25 124 LEU A O 1
ATOM 929 N N . ASN A 1 125 ? 8.172 12.030 -4.062 1.00 97.62 125 ASN A N 1
ATOM 930 C CA . ASN A 1 125 ? 7.723 12.779 -2.892 1.00 97.62 125 ASN A CA 1
ATOM 931 C C . ASN A 1 125 ? 6.213 12.965 -3.026 1.00 97.62 125 ASN A C 1
ATOM 933 O O . ASN A 1 125 ? 5.751 13.456 -4.059 1.00 97.62 125 ASN A O 1
ATOM 937 N N . ASN A 1 126 ? 5.460 12.563 -2.010 1.00 97.00 126 ASN A N 1
ATOM 938 C CA . ASN A 1 126 ? 4.013 12.420 -2.085 1.00 97.00 126 ASN A CA 1
ATOM 939 C C . ASN A 1 126 ? 3.341 13.224 -0.975 1.00 97.00 126 ASN A C 1
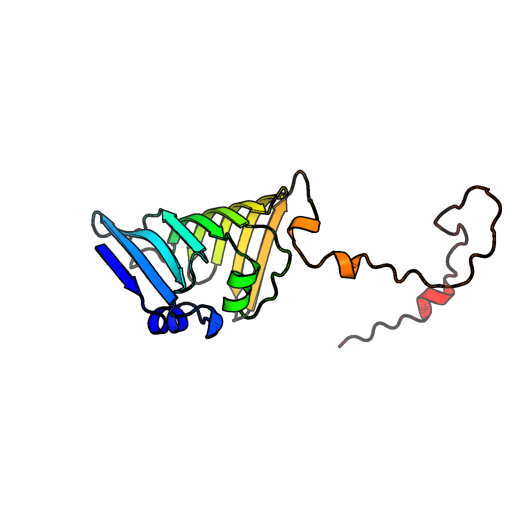ATOM 941 O O . ASN A 1 126 ? 3.711 13.116 0.196 1.00 97.00 126 ASN A O 1
ATOM 945 N N . ASP A 1 127 ? 2.307 13.962 -1.355 1.00 97.44 127 ASP A N 1
ATOM 946 C CA . ASP A 1 127 ? 1.308 14.518 -0.450 1.00 97.44 127 ASP A CA 1
ATOM 947 C C . ASP A 1 127 ? -0.062 14.209 -1.045 1.00 97.44 127 ASP A C 1
ATOM 949 O O . ASP A 1 127 ? -0.498 14.869 -1.987 1.00 97.44 127 ASP A O 1
ATOM 953 N N . LEU A 1 128 ? -0.682 13.131 -0.575 1.00 97.12 128 LEU A N 1
ATOM 954 C CA . LEU A 1 128 ? -1.905 12.565 -1.129 1.00 97.12 128 LEU A CA 1
ATOM 955 C C . LEU A 1 128 ? -3.032 12.632 -0.109 1.00 97.12 128 LEU A C 1
ATOM 957 O O . LEU A 1 128 ? -2.832 12.390 1.079 1.00 97.12 128 LEU A O 1
ATOM 961 N N . ALA A 1 129 ? -4.243 12.877 -0.590 1.00 96.12 129 ALA A N 1
ATOM 962 C CA . ALA A 1 129 ? -5.474 12.805 0.173 1.00 96.12 129 ALA A CA 1
ATOM 963 C C . ALA A 1 129 ? -6.534 12.024 -0.608 1.00 96.12 129 ALA A C 1
ATOM 965 O O . ALA A 1 129 ? -6.840 12.341 -1.758 1.00 96.12 129 ALA A O 1
ATOM 966 N N . VAL A 1 130 ? -7.116 11.030 0.051 1.00 95.06 130 VAL A N 1
ATOM 967 C CA . VAL A 1 130 ? -8.254 10.242 -0.409 1.00 95.06 130 VAL A CA 1
ATOM 968 C C . VAL A 1 130 ? -9.475 10.662 0.398 1.00 95.06 130 VAL A C 1
ATOM 970 O O . VAL A 1 130 ? -9.441 10.641 1.627 1.00 95.06 130 VAL A O 1
ATOM 973 N N . PHE A 1 131 ? -10.550 11.043 -0.279 1.00 93.25 131 PHE A N 1
ATOM 974 C CA . PHE A 1 131 ? -11.825 11.420 0.318 1.00 93.25 131 PHE A CA 1
ATOM 975 C C . PHE A 1 131 ? -12.900 10.411 -0.074 1.00 93.25 131 PHE A C 1
ATOM 977 O O . PHE A 1 131 ? -13.012 10.044 -1.244 1.00 93.25 131 PHE A O 1
ATOM 984 N N . PHE A 1 132 ? -13.722 10.018 0.895 1.00 89.69 132 PHE A N 1
ATOM 985 C CA . PHE A 1 132 ? -14.858 9.121 0.700 1.00 89.69 132 PHE A CA 1
ATOM 986 C C . PHE A 1 132 ? -16.146 9.940 0.826 1.00 89.69 132 PHE A C 1
ATOM 988 O O . PHE A 1 132 ? -16.627 10.201 1.929 1.00 89.69 132 PHE A O 1
ATOM 995 N N . ILE A 1 133 ? -16.670 10.421 -0.304 1.00 85.38 133 ILE A N 1
ATOM 996 C CA . ILE A 1 133 ? -17.828 11.326 -0.356 1.00 85.38 133 ILE A CA 1
ATOM 997 C C . ILE A 1 133 ? -18.941 10.639 -1.143 1.00 85.38 133 ILE A C 1
ATOM 999 O O . ILE A 1 133 ? -18.780 10.391 -2.334 1.00 85.38 133 ILE A O 1
ATOM 1003 N N . ASN A 1 134 ? -20.083 10.369 -0.503 1.00 83.56 134 ASN A N 1
ATOM 1004 C CA . ASN A 1 134 ? -21.260 9.756 -1.139 1.00 83.56 134 ASN A CA 1
ATOM 1005 C C . ASN A 1 134 ? -20.918 8.471 -1.918 1.00 83.56 134 ASN A C 1
ATOM 1007 O O . ASN A 1 134 ? -21.230 8.370 -3.102 1.00 83.56 134 ASN A O 1
ATOM 1011 N N . GLU A 1 135 ? -20.204 7.541 -1.274 1.00 80.56 135 GLU A N 1
ATOM 1012 C CA . GLU A 1 135 ? -19.716 6.279 -1.871 1.00 80.56 135 GLU A CA 1
ATOM 1013 C C . GLU A 1 135 ? -18.728 6.446 -3.040 1.00 80.56 135 GLU A C 1
ATOM 1015 O O . GLU A 1 135 ? -18.297 5.466 -3.642 1.00 80.56 135 GLU A O 1
ATOM 1020 N N . LYS A 1 136 ? -18.311 7.679 -3.347 1.00 85.88 136 LYS A N 1
ATOM 1021 C CA . LYS A 1 136 ? -17.288 7.963 -4.351 1.00 85.88 136 LYS A CA 1
ATOM 1022 C C . LYS A 1 136 ? -15.946 8.229 -3.685 1.00 85.88 136 LYS A C 1
ATOM 1024 O O . LYS A 1 136 ? -15.841 9.023 -2.748 1.00 85.88 136 LYS A O 1
ATOM 1029 N N . THR A 1 137 ? -14.913 7.606 -4.237 1.00 89.69 137 THR A N 1
ATOM 1030 C CA . THR A 1 137 ? -13.518 7.851 -3.874 1.00 89.69 137 THR A CA 1
ATOM 1031 C C . THR A 1 137 ? -12.975 9.002 -4.715 1.00 89.69 137 THR A C 1
ATOM 1033 O O . THR A 1 137 ? -12.961 8.924 -5.942 1.00 89.69 137 THR A O 1
ATOM 1036 N N . ASN A 1 138 ? -12.519 10.072 -4.068 1.00 94.19 138 ASN A N 1
ATOM 1037 C CA . ASN A 1 138 ? -11.783 11.158 -4.711 1.00 94.19 138 ASN A CA 1
ATOM 1038 C C . ASN A 1 138 ? -10.333 11.140 -4.221 1.00 94.19 138 ASN A C 1
ATOM 1040 O O . ASN A 1 138 ? -10.102 11.093 -3.016 1.00 94.19 138 ASN A O 1
ATOM 1044 N N . ILE A 1 139 ? -9.372 11.172 -5.141 1.00 94.00 139 ILE A N 1
ATOM 1045 C CA . ILE A 1 139 ? -7.943 11.212 -4.827 1.00 94.00 139 ILE A CA 1
ATOM 1046 C C . ILE A 1 139 ? -7.394 12.541 -5.338 1.00 94.00 139 ILE A C 1
ATOM 1048 O O . ILE A 1 139 ? -7.567 12.886 -6.505 1.00 94.00 139 ILE A O 1
ATOM 1052 N N . SER A 1 140 ? -6.720 13.280 -4.465 1.00 95.56 140 SER A N 1
ATOM 1053 C CA . SER A 1 140 ? -6.087 14.560 -4.784 1.00 95.56 140 SER A CA 1
ATOM 1054 C C . SER A 1 140 ? -4.721 14.643 -4.122 1.00 95.56 140 SER A C 1
ATOM 1056 O O . SER A 1 140 ? -4.469 13.940 -3.143 1.00 95.56 140 SER A O 1
ATOM 1058 N N . GLY A 1 141 ? -3.841 15.497 -4.634 1.00 95.81 141 GLY A N 1
ATOM 1059 C CA . GLY A 1 141 ? -2.530 15.680 -4.033 1.00 95.81 141 GLY A CA 1
ATOM 1060 C C . GLY A 1 141 ? -1.444 16.029 -5.030 1.00 95.81 141 GLY A C 1
ATOM 1061 O O . GLY A 1 141 ? -1.714 16.384 -6.177 1.00 95.81 141 GLY A O 1
ATOM 1062 N N . THR A 1 142 ? -0.206 15.902 -4.571 1.00 97.44 142 THR A N 1
ATOM 1063 C CA . THR A 1 142 ? 0.997 16.102 -5.373 1.00 97.44 142 THR A CA 1
ATOM 1064 C C . THR A 1 142 ? 1.878 14.861 -5.328 1.00 97.44 142 THR A C 1
ATOM 1066 O O . THR A 1 142 ? 2.044 14.232 -4.282 1.00 97.44 142 THR A O 1
ATOM 1069 N N . ILE A 1 143 ? 2.439 14.514 -6.486 1.00 95.62 143 ILE A N 1
ATOM 1070 C CA . ILE A 1 143 ? 3.480 13.499 -6.634 1.00 95.62 143 ILE A CA 1
ATOM 1071 C C . ILE A 1 143 ? 4.585 14.148 -7.450 1.00 95.62 143 ILE A C 1
ATOM 1073 O O . ILE A 1 143 ? 4.382 14.495 -8.612 1.00 95.62 143 ILE A O 1
ATOM 1077 N N . ASN A 1 144 ? 5.749 14.319 -6.836 1.00 96.00 144 ASN A N 1
ATOM 1078 C CA . ASN A 1 144 ? 6.886 14.978 -7.461 1.00 96.00 144 ASN A CA 1
ATOM 1079 C C . ASN A 1 144 ? 8.074 14.027 -7.519 1.00 96.00 144 ASN A C 1
ATOM 1081 O O . ASN A 1 144 ? 8.421 13.396 -6.519 1.00 96.00 144 ASN A O 1
ATOM 1085 N N . SER A 1 145 ? 8.747 13.981 -8.666 1.00 96.31 145 SER A N 1
ATOM 1086 C CA . SER A 1 145 ? 9.962 13.193 -8.842 1.00 96.31 145 SER A CA 1
ATOM 1087 C C . SER A 1 145 ? 11.091 14.059 -9.392 1.00 96.31 145 SER A C 1
ATOM 1089 O O . SER A 1 145 ? 10.897 14.701 -10.424 1.00 96.31 145 SER A O 1
ATOM 1091 N N . PRO A 1 146 ? 12.279 14.066 -8.760 1.00 92.62 146 PRO A N 1
ATOM 1092 C CA . PRO A 1 146 ? 13.458 14.695 -9.350 1.00 92.62 146 PRO A CA 1
ATOM 1093 C C . PRO A 1 146 ? 13.907 13.994 -10.639 1.00 92.62 146 PRO A C 1
ATOM 1095 O O . PRO A 1 146 ? 14.429 14.637 -11.545 1.00 92.62 146 PRO A O 1
ATOM 1098 N N . ASN A 1 147 ? 13.730 12.671 -10.711 1.00 90.81 147 ASN A N 1
ATOM 1099 C CA . ASN A 1 147 ? 14.084 11.860 -11.868 1.00 90.81 147 ASN A CA 1
ATOM 1100 C C . ASN A 1 147 ? 13.123 10.675 -11.993 1.00 90.81 147 ASN A C 1
ATOM 1102 O O . ASN A 1 147 ? 13.071 9.814 -11.112 1.00 90.81 147 ASN A O 1
ATOM 1106 N N . LEU A 1 148 ? 12.406 10.635 -13.115 1.00 92.56 148 LEU A N 1
ATOM 1107 C CA . LEU A 1 148 ? 11.434 9.602 -13.430 1.00 92.56 148 LEU A CA 1
ATOM 1108 C C . LEU A 1 148 ? 12.048 8.589 -14.398 1.00 92.56 148 LEU A C 1
ATOM 1110 O O . LEU A 1 148 ? 12.187 8.849 -15.595 1.00 92.56 148 LEU A O 1
ATOM 1114 N N . VAL A 1 149 ? 12.388 7.405 -13.892 1.00 92.56 149 VAL A N 1
ATOM 1115 C CA . VAL A 1 149 ? 12.889 6.314 -14.726 1.00 92.56 149 VAL A CA 1
ATOM 1116 C C . VAL A 1 149 ? 11.707 5.427 -15.100 1.00 92.56 149 VAL A C 1
ATOM 1118 O O . VAL A 1 149 ? 11.315 4.535 -14.356 1.00 92.56 149 VAL A O 1
ATOM 1121 N N . LEU A 1 150 ? 11.145 5.660 -16.286 1.00 90.69 150 LEU A N 1
ATOM 1122 C CA . LEU A 1 150 ? 9.873 5.056 -16.701 1.00 90.69 150 LEU A CA 1
ATOM 1123 C C . LEU A 1 150 ? 9.855 3.514 -16.612 1.00 90.69 150 LEU A C 1
ATOM 1125 O O . LEU A 1 150 ? 8.816 2.923 -16.338 1.00 90.69 150 LEU A O 1
ATOM 1129 N N . LYS A 1 151 ? 11.001 2.851 -16.812 1.00 89.81 151 LYS A N 1
ATOM 1130 C CA . LYS A 1 151 ? 11.105 1.383 -16.729 1.00 89.81 151 LYS A CA 1
ATOM 1131 C C . LYS A 1 151 ? 10.773 0.822 -15.343 1.00 89.81 151 LYS A C 1
ATOM 1133 O O . LYS A 1 151 ? 10.446 -0.352 -15.248 1.00 89.81 151 LYS A O 1
ATOM 1138 N N . ASP A 1 152 ? 10.884 1.636 -14.291 1.00 93.12 152 ASP A N 1
ATOM 1139 C CA . ASP A 1 152 ? 10.614 1.207 -12.918 1.00 93.12 152 ASP A CA 1
ATOM 1140 C C . ASP A 1 152 ? 9.117 0.978 -12.656 1.00 93.12 152 ASP A C 1
ATOM 1142 O O . ASP A 1 152 ? 8.763 0.348 -11.663 1.00 93.12 152 ASP A O 1
ATOM 1146 N N . PHE A 1 153 ? 8.240 1.447 -13.548 1.00 90.75 153 PHE A N 1
ATOM 1147 C CA . PHE A 1 153 ? 6.784 1.355 -13.415 1.00 90.75 153 PHE A CA 1
ATOM 1148 C C . PHE A 1 153 ? 6.164 0.191 -14.199 1.00 90.75 153 PHE A C 1
ATOM 1150 O O . PHE A 1 153 ? 4.942 0.069 -14.232 1.00 90.75 153 PHE A O 1
ATOM 1157 N N . GLY A 1 154 ? 6.977 -0.668 -14.825 1.00 85.94 154 GLY A N 1
ATOM 1158 C CA . GLY A 1 154 ? 6.482 -1.733 -15.699 1.00 85.94 154 GLY A CA 1
ATOM 1159 C C . GLY A 1 154 ? 5.763 -1.206 -16.948 1.00 85.94 154 GLY A C 1
ATOM 1160 O O . GLY A 1 154 ? 5.620 -0.000 -17.136 1.00 85.94 154 GLY A O 1
ATOM 1161 N N . GLY A 1 155 ? 5.362 -2.112 -17.846 1.00 67.75 155 GLY A N 1
ATOM 1162 C CA . GLY A 1 155 ? 4.351 -1.889 -18.902 1.00 67.75 155 GLY A CA 1
ATOM 1163 C C . GLY A 1 155 ? 4.567 -0.794 -19.966 1.00 67.75 155 GLY A C 1
ATOM 1164 O O . GLY A 1 155 ? 3.879 -0.787 -20.980 1.00 67.75 155 GLY A O 1
ATOM 1165 N N . ILE A 1 156 ? 5.529 0.114 -19.827 1.00 58.34 156 ILE A N 1
ATOM 1166 C CA . ILE A 1 156 ? 5.704 1.248 -20.750 1.00 58.34 156 ILE A CA 1
ATOM 1167 C C . ILE A 1 156 ? 6.229 0.852 -22.132 1.00 58.34 156 ILE A C 1
ATOM 1169 O O . ILE A 1 156 ? 6.126 1.640 -23.068 1.00 58.34 156 ILE A O 1
ATOM 1173 N N . SER A 1 157 ? 6.798 -0.346 -22.290 1.00 51.03 157 SER A N 1
ATOM 1174 C CA . SER A 1 157 ? 7.357 -0.748 -23.586 1.00 51.03 157 SER A CA 1
ATOM 1175 C C . SER A 1 157 ? 6.273 -0.825 -24.660 1.00 51.03 157 SER A C 1
ATOM 1177 O O . SER A 1 157 ? 6.543 -0.442 -25.790 1.00 51.03 157 SER A O 1
ATOM 1179 N N . GLU A 1 158 ? 5.041 -1.214 -24.315 1.00 51.66 158 GLU A N 1
ATOM 1180 C CA . GLU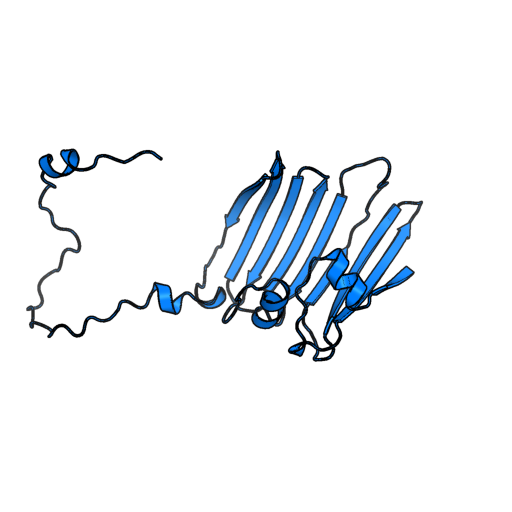 A 1 158 ? 3.928 -1.283 -25.274 1.00 51.66 158 GLU A CA 1
ATOM 1181 C C . GLU A 1 158 ? 3.414 0.103 -25.681 1.00 51.66 158 GLU A C 1
ATOM 1183 O O . GLU A 1 158 ? 3.145 0.330 -26.861 1.00 51.66 158 GLU A O 1
ATOM 1188 N N . LEU A 1 159 ? 3.388 1.066 -24.752 1.00 48.59 159 LEU A N 1
ATOM 1189 C CA . LEU A 1 159 ? 2.986 2.457 -25.014 1.00 48.59 159 LEU A CA 1
ATOM 1190 C C . LEU A 1 159 ? 3.973 3.208 -25.923 1.00 48.59 159 LEU A C 1
ATOM 1192 O O . LEU A 1 159 ? 3.582 4.153 -26.606 1.00 48.59 159 LEU A O 1
ATOM 1196 N N . PHE A 1 160 ? 5.239 2.777 -25.955 1.00 49.09 160 PHE A N 1
ATOM 1197 C CA . PHE A 1 160 ? 6.284 3.324 -26.828 1.00 49.09 160 PHE A CA 1
ATOM 1198 C C . PHE A 1 160 ? 6.700 2.376 -27.954 1.00 49.09 160 PHE A C 1
ATOM 1200 O O . PHE A 1 160 ? 7.629 2.696 -28.702 1.00 49.09 160 PHE A O 1
ATOM 1207 N N . THR A 1 161 ? 6.002 1.249 -28.144 1.00 43.16 161 THR A N 1
ATOM 1208 C CA . THR A 1 161 ? 6.079 0.536 -29.417 1.00 43.16 161 THR A CA 1
ATOM 1209 C C . THR A 1 161 ? 5.363 1.379 -30.460 1.00 43.16 161 THR A C 1
ATOM 1211 O O . THR A 1 161 ? 4.190 1.200 -30.781 1.00 43.16 161 THR A O 1
ATOM 1214 N N . THR A 1 162 ? 6.090 2.332 -31.041 1.00 43.16 162 THR A N 1
ATOM 1215 C CA . THR A 1 162 ? 5.774 2.722 -32.403 1.00 43.16 162 THR A CA 1
ATOM 1216 C C . THR A 1 162 ? 5.790 1.415 -33.182 1.00 43.16 162 THR A C 1
ATOM 1218 O O . THR A 1 162 ? 6.820 0.744 -33.287 1.00 43.16 162 THR A O 1
ATOM 1221 N N . LYS A 1 163 ? 4.625 0.975 -33.672 1.00 43.12 163 LYS A N 1
ATOM 1222 C CA . LYS A 1 163 ? 4.608 0.046 -34.795 1.00 43.12 163 LYS A CA 1
ATOM 1223 C C . LYS A 1 163 ? 5.500 0.709 -35.833 1.00 43.12 163 LYS A C 1
ATOM 1225 O O . LYS A 1 163 ? 5.101 1.696 -36.444 1.00 43.12 163 LYS A O 1
ATOM 1230 N N . SER A 1 164 ? 6.733 0.225 -35.960 1.00 42.88 164 SER A N 1
ATOM 1231 C CA . SER A 1 164 ? 7.576 0.521 -37.099 1.00 42.88 164 SER A CA 1
ATOM 1232 C C . SER A 1 164 ? 6.785 -0.018 -38.278 1.00 42.88 164 SER A C 1
ATOM 1234 O O . SER A 1 164 ? 6.747 -1.228 -38.515 1.00 42.88 164 SER A O 1
ATOM 1236 N N . SER A 1 165 ? 6.011 0.867 -38.911 1.00 40.75 165 SER A N 1
ATOM 1237 C CA . SER A 1 165 ? 5.341 0.546 -40.154 1.00 40.75 165 SER A CA 1
ATOM 1238 C C . SER A 1 165 ? 6.457 0.129 -41.092 1.00 40.75 165 SER A C 1
ATOM 1240 O O . SER A 1 165 ? 7.359 0.919 -41.376 1.00 40.75 165 SER A O 1
ATOM 1242 N N . LYS A 1 166 ? 6.438 -1.132 -41.522 1.00 42.59 166 LYS A N 1
ATOM 1243 C CA . LYS A 1 166 ? 7.270 -1.613 -42.625 1.00 42.59 166 LYS A CA 1
ATOM 1244 C C . LYS A 1 166 ? 6.722 -1.047 -43.938 1.00 42.59 166 LYS A C 1
ATOM 1246 O O . LYS A 1 166 ? 6.457 -1.802 -44.867 1.00 42.59 166 LYS A O 1
ATOM 1251 N N . ASP A 1 167 ? 6.532 0.264 -44.002 1.00 45.31 167 ASP A N 1
ATOM 1252 C CA . ASP A 1 167 ? 6.376 0.940 -45.274 1.00 45.31 167 ASP A CA 1
ATOM 1253 C C . ASP A 1 167 ? 7.776 1.132 -45.866 1.00 45.31 167 ASP A C 1
ATOM 1255 O O . ASP A 1 167 ? 8.720 1.443 -45.128 1.00 45.31 167 ASP A O 1
ATOM 1259 N N . PRO A 1 168 ? 7.961 0.897 -47.176 1.00 38.88 168 PRO A N 1
ATOM 1260 C CA . PRO A 1 168 ? 9.266 1.013 -47.801 1.00 38.88 168 PRO A CA 1
ATOM 1261 C C . PRO A 1 168 ? 9.822 2.419 -47.575 1.00 38.88 168 PRO A C 1
ATOM 1263 O O . PRO A 1 168 ? 9.168 3.415 -47.883 1.00 38.88 168 PRO A O 1
ATOM 1266 N N . VAL A 1 169 ? 11.044 2.491 -47.051 1.00 39.72 169 VAL A N 1
ATOM 1267 C CA . VAL A 1 169 ? 11.795 3.737 -46.900 1.00 39.72 169 VAL A CA 1
ATOM 1268 C C . VAL A 1 169 ? 12.017 4.330 -48.291 1.00 39.72 169 VAL A C 1
ATOM 1270 O O . VAL A 1 169 ? 12.927 3.936 -49.019 1.00 39.72 169 VAL A O 1
ATOM 1273 N N . LEU A 1 170 ? 11.179 5.290 -48.676 1.00 40.47 170 LEU A N 1
ATOM 1274 C CA . LEU A 1 170 ? 11.487 6.205 -49.765 1.00 40.47 170 LEU A CA 1
ATOM 1275 C C . LEU A 1 170 ? 12.677 7.055 -49.313 1.00 40.47 170 LEU A C 1
ATOM 1277 O O . LEU A 1 170 ? 12.582 7.832 -48.364 1.00 40.47 170 LEU A O 1
ATOM 1281 N N . HIS A 1 171 ? 13.815 6.863 -49.978 1.00 41.38 171 HIS A N 1
ATOM 1282 C CA . HIS A 1 171 ? 15.045 7.616 -49.762 1.00 41.38 171 HIS A CA 1
ATOM 1283 C C . HIS A 1 171 ? 14.804 9.128 -49.925 1.00 41.38 171 HIS A C 1
ATOM 1285 O O . HIS A 1 171 ? 14.866 9.662 -51.033 1.00 41.38 171 HIS A O 1
ATOM 1291 N N . ALA A 1 172 ? 14.561 9.837 -48.823 1.00 40.50 172 ALA A N 1
ATOM 1292 C CA . ALA A 1 172 ? 14.553 11.294 -48.801 1.00 40.50 172 ALA A CA 1
ATOM 1293 C C . ALA A 1 172 ? 15.974 11.817 -48.533 1.00 40.50 172 ALA A C 1
ATOM 1295 O O . ALA A 1 172 ? 16.633 11.423 -47.570 1.00 40.50 172 ALA A O 1
ATOM 1296 N N . LYS A 1 173 ? 16.459 12.693 -49.421 1.00 41.75 173 LYS A N 1
ATOM 1297 C CA . LYS A 1 173 ? 17.763 13.368 -49.314 1.00 41.75 173 LYS A CA 1
ATOM 1298 C C . LYS A 1 173 ? 17.862 14.194 -48.018 1.00 41.75 173 LYS A C 1
ATOM 1300 O O . LYS A 1 173 ? 16.855 14.743 -47.574 1.00 41.75 173 LYS A O 1
ATOM 1305 N N . PRO A 1 174 ? 19.067 14.348 -47.439 1.00 45.47 174 PRO A N 1
ATOM 1306 C CA . PRO A 1 174 ? 19.244 15.034 -46.167 1.00 45.47 174 PRO A CA 1
ATOM 1307 C C . PRO A 1 174 ? 19.085 16.549 -46.348 1.00 45.47 174 PRO A C 1
ATOM 1309 O O . PRO A 1 174 ? 19.955 17.222 -46.896 1.00 45.47 174 PRO A O 1
ATOM 1312 N N . GLY A 1 175 ? 17.968 17.088 -45.866 1.00 46.84 175 GLY A N 1
ATOM 1313 C CA . GLY A 1 175 ? 17.712 18.523 -45.788 1.00 46.84 175 GLY A CA 1
ATOM 1314 C C . GLY A 1 175 ? 16.597 18.811 -44.786 1.00 46.84 175 GLY A C 1
ATOM 1315 O O . GLY A 1 175 ? 15.449 18.495 -45.061 1.00 46.84 175 GLY A O 1
ATOM 1316 N N . LYS A 1 176 ? 16.976 19.352 -43.616 1.00 54.31 176 LYS A N 1
ATOM 1317 C CA . LYS A 1 176 ? 16.147 19.919 -42.526 1.00 54.31 176 LYS A CA 1
ATOM 1318 C C . LYS A 1 176 ? 14.653 19.538 -42.545 1.00 54.31 176 LYS A C 1
ATOM 1320 O O . LYS A 1 176 ? 13.835 20.261 -43.102 1.00 54.31 176 LYS A O 1
ATOM 1325 N N . ALA A 1 177 ? 14.291 18.459 -41.852 1.00 47.38 177 ALA A N 1
ATOM 1326 C CA . ALA A 1 177 ? 12.892 18.149 -41.575 1.00 47.38 177 ALA A CA 1
ATOM 1327 C C . ALA A 1 177 ? 12.391 19.005 -40.398 1.00 47.38 177 ALA A C 1
ATOM 1329 O O . ALA A 1 177 ? 12.820 18.818 -39.259 1.00 47.38 177 ALA A O 1
ATOM 1330 N N . VAL A 1 178 ? 11.506 19.961 -40.679 1.00 54.91 178 VAL A N 1
ATOM 1331 C CA . VAL A 1 178 ? 10.703 20.640 -39.654 1.00 54.91 178 VAL A CA 1
ATOM 1332 C C . VAL A 1 178 ? 9.552 19.701 -39.279 1.00 54.91 178 VAL A C 1
ATOM 1334 O O . VAL A 1 178 ? 8.907 19.129 -40.153 1.00 54.91 178 VAL A O 1
ATOM 1337 N N . ILE A 1 179 ? 9.343 19.490 -37.977 1.00 57.31 179 ILE A N 1
ATOM 1338 C CA . ILE A 1 179 ? 8.418 18.477 -37.425 1.00 57.31 179 ILE A CA 1
ATOM 1339 C C . ILE A 1 179 ? 6.953 18.965 -37.452 1.00 57.31 179 ILE A C 1
ATOM 1341 O O . ILE A 1 179 ? 6.025 18.176 -37.292 1.00 57.31 179 ILE A O 1
ATOM 1345 N N . PHE A 1 180 ? 6.728 20.254 -37.712 1.00 54.88 180 PHE A N 1
ATOM 1346 C CA . PHE A 1 180 ? 5.403 20.851 -37.856 1.00 54.88 180 PHE A CA 1
ATOM 1347 C C . PHE A 1 180 ? 5.278 21.512 -39.226 1.00 54.88 180 PHE A C 1
ATOM 1349 O O . PHE A 1 180 ? 6.226 22.118 -39.714 1.00 54.88 180 PHE A O 1
ATOM 1356 N N . SER A 1 181 ? 4.110 21.362 -39.849 1.00 58.25 181 SER A N 1
ATOM 1357 C CA . SER A 1 181 ? 3.791 22.080 -41.079 1.00 58.25 181 SER A CA 1
ATOM 1358 C C . SER A 1 181 ? 3.441 23.528 -40.749 1.00 58.25 181 SER A C 1
ATOM 1360 O O . SER A 1 181 ? 2.569 23.774 -39.917 1.00 58.25 181 SER A O 1
ATOM 1362 N N . ASP A 1 182 ? 4.057 24.473 -41.453 1.00 59.34 182 ASP A N 1
ATOM 1363 C CA . ASP A 1 182 ? 3.780 25.911 -41.327 1.00 59.34 182 ASP A CA 1
ATOM 1364 C C . ASP A 1 182 ? 2.463 26.311 -42.024 1.00 59.34 182 ASP A C 1
ATOM 1366 O O . ASP A 1 182 ? 2.085 27.483 -42.073 1.00 59.34 182 ASP A O 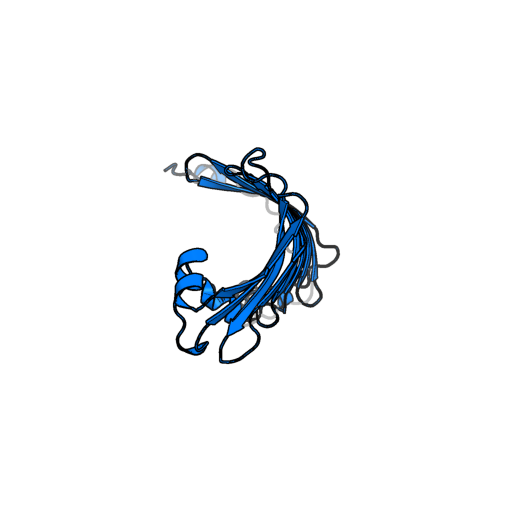1
ATOM 1370 N N . THR A 1 183 ? 1.751 25.341 -42.610 1.00 64.75 183 THR A N 1
ATOM 1371 C CA . THR A 1 183 ? 0.460 25.584 -43.254 1.00 64.75 183 THR A CA 1
ATOM 1372 C C . THR A 1 183 ? -0.602 25.839 -42.188 1.00 64.75 183 THR A C 1
ATOM 1374 O O . THR A 1 183 ? -0.934 24.951 -41.403 1.00 64.75 183 THR A O 1
ATOM 1377 N N . GLN A 1 184 ? -1.151 27.056 -42.164 1.00 55.16 184 GLN A N 1
ATOM 1378 C CA . GLN A 1 184 ? -2.236 27.417 -41.253 1.00 55.16 184 GLN A CA 1
ATOM 1379 C C . GLN A 1 184 ? -3.433 26.477 -41.437 1.00 55.16 184 GLN A C 1
ATOM 1381 O O . GLN A 1 184 ? -3.868 26.224 -42.564 1.00 55.16 184 GLN A O 1
ATOM 1386 N N . LEU A 1 185 ? -3.968 25.972 -40.321 1.00 61.72 185 LEU A N 1
ATOM 1387 C CA . LEU A 1 185 ? -5.129 25.090 -40.341 1.00 61.72 185 LEU A CA 1
ATOM 1388 C C . LEU A 1 185 ? -6.334 25.822 -40.964 1.00 61.72 185 LEU A C 1
ATOM 1390 O O . LEU A 1 185 ? -6.703 26.896 -40.479 1.00 61.72 185 LEU A O 1
ATOM 1394 N N . PRO A 1 186 ? -6.991 25.253 -41.991 1.00 64.50 186 PRO A N 1
ATOM 1395 C CA . PRO A 1 186 ? -8.200 25.836 -42.553 1.00 64.50 186 PRO A CA 1
ATOM 1396 C C . PRO A 1 186 ? -9.304 25.905 -41.496 1.00 64.50 186 PRO A C 1
ATOM 1398 O O . PRO A 1 186 ? -9.751 24.880 -40.981 1.00 64.50 186 PRO A O 1
ATOM 1401 N N . VAL A 1 187 ? -9.793 27.113 -41.208 1.00 60.62 187 VAL A N 1
ATOM 1402 C CA . VAL A 1 187 ? -10.836 27.370 -40.193 1.00 60.62 187 VAL A CA 1
ATOM 1403 C C . VAL A 1 187 ? -12.117 26.563 -40.467 1.00 60.62 187 VAL A C 1
ATOM 1405 O O . VAL A 1 187 ? -12.850 26.219 -39.544 1.00 60.62 187 VAL A O 1
ATOM 1408 N N . GLN A 1 188 ? -12.355 26.163 -41.720 1.00 56.09 188 GLN A N 1
ATOM 1409 C CA . GLN A 1 188 ? -13.502 25.339 -42.117 1.00 56.09 188 GLN A CA 1
ATOM 1410 C C . GLN A 1 188 ? -13.530 23.955 -41.436 1.00 56.09 188 GLN A C 1
ATOM 1412 O O . GLN A 1 188 ? -14.610 23.394 -41.264 1.00 56.09 188 GLN A O 1
ATOM 1417 N N . LEU A 1 189 ? -12.380 23.427 -40.990 1.00 57.88 189 LEU A N 1
ATOM 1418 C CA . LEU A 1 189 ? -12.291 22.154 -40.256 1.00 57.88 189 LEU A CA 1
ATOM 1419 C C . LEU A 1 189 ? -12.786 22.247 -38.802 1.00 57.88 189 LEU A C 1
ATOM 1421 O O . LEU A 1 189 ? -13.082 21.222 -38.190 1.00 57.88 189 LEU A O 1
ATOM 1425 N N . LEU A 1 190 ? -12.922 23.455 -38.242 1.00 56.00 190 LEU A N 1
ATOM 1426 C CA . LEU A 1 190 ? -13.428 23.653 -36.876 1.00 56.00 190 LEU A CA 1
ATOM 1427 C C . LEU A 1 190 ? -14.960 23.542 -36.788 1.00 56.00 190 LEU A C 1
ATOM 1429 O O . LEU A 1 190 ? -15.497 23.344 -35.703 1.00 56.00 190 LEU A O 1
ATOM 1433 N N . HIS A 1 191 ? -15.676 23.615 -37.915 1.00 56.66 191 HIS A N 1
ATOM 1434 C CA . HIS A 1 191 ? -17.144 23.580 -37.935 1.00 56.66 191 HIS A CA 1
ATOM 1435 C C . HIS A 1 191 ? -17.735 22.159 -37.923 1.00 56.66 191 HIS A C 1
ATOM 1437 O O . HIS A 1 191 ? -18.928 21.992 -37.670 1.00 56.66 191 HIS A O 1
ATOM 1443 N N . THR A 1 192 ? -16.927 21.125 -38.176 1.00 54.12 192 THR A N 1
ATOM 1444 C CA . THR A 1 192 ? -17.381 19.722 -38.216 1.00 54.12 192 THR A CA 1
ATOM 1445 C C . THR A 1 192 ? -17.318 19.004 -36.868 1.00 54.12 192 THR A C 1
ATOM 1447 O O . THR A 1 192 ? -17.842 17.898 -36.740 1.00 54.12 192 THR A O 1
ATOM 1450 N N . LEU A 1 193 ? -16.736 19.621 -35.837 1.00 48.25 193 LEU A N 1
ATOM 1451 C CA . LEU A 1 193 ? -16.690 19.058 -34.488 1.00 48.25 193 LEU A CA 1
ATOM 1452 C C . LEU A 1 193 ? -17.956 19.433 -33.708 1.00 48.25 193 LEU A C 1
ATOM 1454 O O . LEU A 1 193 ? -17.957 20.336 -32.877 1.00 48.25 193 LEU A O 1
ATOM 1458 N N . LYS A 1 194 ? -19.055 18.709 -33.950 1.00 49.88 194 LYS A N 1
ATOM 1459 C CA . LYS A 1 194 ? -20.125 18.615 -32.948 1.00 49.88 194 LYS A CA 1
ATOM 1460 C C . LYS A 1 194 ? -19.705 17.595 -31.898 1.00 49.88 194 LYS A C 1
ATOM 1462 O O . LYS A 1 194 ? -19.777 16.391 -32.135 1.00 49.88 194 LYS A O 1
ATOM 1467 N N . ILE A 1 195 ? -19.281 18.092 -30.742 1.00 56.06 195 ILE A N 1
ATOM 1468 C CA . ILE A 1 195 ? -19.159 17.293 -29.523 1.00 56.06 195 ILE A CA 1
ATOM 1469 C C . ILE A 1 195 ? -20.571 16.780 -29.207 1.00 56.06 195 ILE A C 1
ATOM 1471 O O . ILE A 1 195 ? -21.485 17.572 -28.979 1.00 56.06 195 ILE A O 1
ATOM 1475 N N . ARG A 1 196 ? -20.784 15.461 -29.282 1.00 38.25 196 ARG A N 1
ATOM 1476 C CA . ARG A 1 196 ? -21.982 14.842 -28.708 1.00 38.25 196 ARG A CA 1
ATOM 1477 C C . ARG A 1 196 ? -21.778 14.815 -27.201 1.00 38.25 196 ARG A C 1
ATOM 1479 O O . ARG A 1 196 ? -20.907 14.096 -26.726 1.00 38.25 196 ARG A O 1
ATOM 1486 N N . GLU A 1 197 ? -22.564 15.607 -26.486 1.00 44.91 197 GLU A N 1
ATOM 1487 C CA . GLU A 1 197 ? -22.751 15.411 -25.054 1.00 44.91 197 GLU A CA 1
ATOM 1488 C C . GLU A 1 197 ? -23.612 14.163 -24.834 1.00 44.91 197 GLU A C 1
ATOM 1490 O O . GLU A 1 197 ? -24.686 14.021 -25.426 1.00 44.91 197 GLU A O 1
ATOM 1495 N N . THR A 1 198 ? -23.111 13.269 -23.989 1.00 46.03 198 THR A N 1
ATOM 1496 C CA . THR A 1 198 ? -23.876 12.273 -23.232 1.00 46.03 198 THR A CA 1
ATOM 1497 C C . THR A 1 198 ? -23.292 12.218 -21.841 1.00 46.03 198 THR A C 1
ATOM 1499 O O . THR A 1 198 ? -22.042 12.146 -21.772 1.00 46.03 198 THR A O 1
#